Protein AF-A0A7V8XQY2-F1 (afdb_monomer_lite)

Structure (mmCIF, N/CA/C/O backbone):
data_AF-A0A7V8XQY2-F1
#
_entry.id   AF-A0A7V8XQY2-F1
#
loop_
_atom_site.group_PDB
_atom_site.id
_atom_site.type_symbol
_atom_site.label_atom_id
_atom_site.label_alt_id
_atom_site.label_comp_id
_atom_site.label_asym_id
_atom_site.label_entity_id
_atom_site.label_seq_id
_atom_site.pdbx_PDB_ins_code
_atom_site.Cartn_x
_atom_site.Cartn_y
_atom_site.Cartn_z
_atom_site.occupancy
_atom_site.B_iso_or_equiv
_atom_site.auth_seq_id
_atom_site.auth_comp_id
_atom_site.auth_asym_id
_atom_site.auth_atom_id
_atom_site.pdbx_PDB_model_num
ATOM 1 N N . MET A 1 1 ? 17.134 23.317 -23.105 1.00 43.19 1 MET A N 1
ATOM 2 C CA . MET A 1 1 ? 17.289 21.889 -22.745 1.00 43.19 1 MET A CA 1
ATOM 3 C C . MET A 1 1 ? 17.468 21.111 -24.036 1.00 43.19 1 MET A C 1
ATOM 5 O O . MET A 1 1 ? 16.754 21.422 -24.981 1.00 43.19 1 MET A O 1
ATOM 9 N N . SER A 1 2 ? 18.427 20.187 -24.117 1.00 49.16 2 SER A N 1
ATOM 10 C CA . SER A 1 2 ? 18.573 19.329 -25.303 1.00 49.16 2 SER A CA 1
ATOM 11 C C . SER A 1 2 ? 17.357 18.412 -25.412 1.00 49.16 2 SER A C 1
ATOM 13 O O . SER A 1 2 ? 16.953 17.835 -24.404 1.00 49.16 2 SER A O 1
ATOM 15 N N . VAL A 1 3 ? 16.774 18.286 -26.604 1.00 63.41 3 VAL A N 1
ATOM 16 C CA . VAL A 1 3 ? 15.734 17.282 -26.874 1.00 63.41 3 VAL A CA 1
ATOM 17 C C . VAL A 1 3 ? 16.367 15.898 -26.660 1.00 63.41 3 VAL A C 1
ATOM 19 O O . VAL A 1 3 ? 17.468 15.681 -27.182 1.00 63.41 3 VAL A O 1
ATOM 22 N N . PRO A 1 4 ? 15.757 14.994 -25.869 1.00 74.81 4 PRO A N 1
ATOM 23 C CA . PRO A 1 4 ? 16.313 13.663 -25.644 1.00 74.81 4 PRO A CA 1
ATOM 24 C C . PRO A 1 4 ? 16.434 12.922 -26.976 1.00 74.81 4 PRO A C 1
ATOM 26 O O . PRO A 1 4 ? 15.529 12.959 -27.814 1.00 74.81 4 PRO A O 1
ATOM 29 N N . THR A 1 5 ? 17.570 12.261 -27.195 1.00 87.69 5 THR A N 1
ATOM 30 C CA . THR A 1 5 ? 17.758 11.461 -28.408 1.00 87.69 5 THR A CA 1
ATOM 31 C C . THR A 1 5 ? 16.865 10.219 -28.357 1.00 87.69 5 THR A C 1
ATOM 33 O O . THR A 1 5 ? 16.437 9.789 -27.286 1.00 87.69 5 THR A O 1
ATOM 36 N N . LEU A 1 6 ? 16.573 9.598 -29.504 1.00 89.19 6 LEU A N 1
ATOM 37 C CA . LEU A 1 6 ? 15.767 8.371 -29.516 1.00 89.19 6 LEU A CA 1
ATOM 38 C C . LEU A 1 6 ? 16.372 7.256 -28.630 1.00 89.19 6 LEU A C 1
ATOM 40 O O . LEU A 1 6 ? 15.614 6.656 -27.871 1.00 89.19 6 LEU A O 1
ATOM 44 N N . PRO A 1 7 ? 17.700 7.006 -28.628 1.00 91.62 7 PRO A N 1
ATOM 45 C CA . PRO A 1 7 ? 18.309 6.097 -27.654 1.00 91.62 7 PRO A CA 1
ATOM 46 C C . PRO A 1 7 ? 18.060 6.494 -26.190 1.00 91.62 7 PRO A C 1
ATOM 48 O O . PRO A 1 7 ? 17.780 5.619 -25.372 1.00 91.62 7 PRO A O 1
ATOM 51 N N . ASP A 1 8 ? 18.097 7.791 -25.852 1.00 91.06 8 ASP A N 1
ATOM 52 C CA . ASP A 1 8 ? 17.797 8.267 -24.490 1.00 91.06 8 ASP A CA 1
ATOM 53 C C . ASP A 1 8 ? 16.364 7.946 -24.073 1.00 91.06 8 ASP A C 1
ATOM 55 O O . ASP A 1 8 ? 16.139 7.517 -22.941 1.00 91.06 8 ASP A O 1
ATOM 59 N N . VAL A 1 9 ? 15.403 8.109 -24.989 1.00 92.88 9 VAL A N 1
ATOM 60 C CA . VAL A 1 9 ? 14.000 7.745 -24.752 1.00 92.88 9 VAL A CA 1
ATOM 61 C C . VAL A 1 9 ? 13.902 6.265 -24.383 1.00 92.88 9 VAL A C 1
ATOM 63 O O . VAL A 1 9 ? 13.307 5.926 -23.365 1.00 92.88 9 VAL A O 1
ATOM 66 N N . PHE A 1 10 ? 14.542 5.376 -25.144 1.00 94.56 10 PHE A N 1
ATOM 67 C CA . PHE A 1 10 ? 14.512 3.938 -24.858 1.00 94.56 10 PHE A CA 1
ATOM 68 C C . PHE A 1 10 ? 15.235 3.557 -23.561 1.00 94.56 10 PHE A C 1
ATOM 70 O O . PHE A 1 10 ? 14.741 2.700 -22.828 1.00 94.56 10 PHE A O 1
ATOM 77 N N . ARG A 1 11 ? 16.348 4.223 -23.221 1.00 92.88 11 ARG A N 1
ATOM 78 C CA . ARG A 1 11 ? 17.013 4.044 -21.918 1.00 92.88 11 ARG A CA 1
ATOM 79 C C . ARG A 1 11 ? 16.104 4.435 -20.757 1.00 92.88 11 ARG A C 1
ATOM 81 O O . ARG A 1 11 ? 16.015 3.700 -19.776 1.00 92.88 11 ARG A O 1
ATOM 88 N N . GLN A 1 12 ? 15.413 5.568 -20.867 1.00 92.25 12 GLN A N 1
ATOM 89 C CA . GLN A 1 12 ? 14.466 6.005 -19.841 1.00 92.25 12 GLN A CA 1
ATOM 90 C C . GLN A 1 12 ? 13.266 5.060 -19.738 1.00 92.25 12 GLN A C 1
ATOM 92 O O . GLN A 1 12 ? 12.871 4.715 -18.629 1.00 92.25 12 GLN A O 1
ATOM 97 N N . LEU A 1 13 ? 12.724 4.589 -20.867 1.00 93.88 13 LEU A N 1
ATOM 98 C CA . LEU A 1 13 ? 11.639 3.606 -20.876 1.00 93.88 13 LEU A CA 1
ATOM 99 C C . LEU A 1 13 ? 12.047 2.293 -20.206 1.00 93.88 13 LEU A C 1
ATOM 101 O O . LEU A 1 13 ? 11.292 1.790 -19.381 1.00 93.88 13 LEU A O 1
ATOM 105 N N . SER A 1 14 ? 13.231 1.763 -20.526 1.00 94.00 14 SER A N 1
ATOM 106 C CA . SER A 1 14 ? 13.758 0.566 -19.861 1.00 94.00 14 SER A CA 1
ATOM 107 C C . SER A 1 14 ? 13.857 0.774 -18.357 1.00 94.00 14 SER A C 1
ATOM 109 O O . SER A 1 14 ? 13.397 -0.063 -17.593 1.00 94.00 14 SER A O 1
ATOM 111 N N . CYS A 1 15 ? 14.400 1.907 -17.925 1.00 92.94 15 CYS A N 1
ATOM 112 C CA . CYS A 1 15 ? 14.544 2.171 -16.505 1.00 92.94 15 CYS A CA 1
ATOM 113 C C . CYS A 1 15 ? 13.187 2.290 -15.784 1.00 92.94 15 CYS A C 1
ATOM 115 O O . CYS A 1 15 ? 13.020 1.755 -14.692 1.00 92.94 15 CYS A O 1
ATOM 117 N N . LEU A 1 16 ? 12.183 2.929 -16.395 1.00 94.00 16 LEU A N 1
ATOM 118 C CA . LEU A 1 16 ? 10.825 2.947 -15.839 1.00 94.00 16 LEU A CA 1
ATOM 119 C C . LEU A 1 16 ? 10.233 1.530 -15.773 1.00 94.00 16 LEU A C 1
ATOM 121 O O . LEU A 1 16 ? 9.593 1.187 -14.784 1.00 94.00 16 LEU A O 1
ATOM 125 N N . ALA A 1 17 ? 10.492 0.681 -16.770 1.00 93.31 17 ALA A N 1
ATOM 126 C CA . ALA A 1 17 ? 10.095 -0.725 -16.736 1.00 93.31 17 ALA A CA 1
ATOM 127 C C . ALA A 1 17 ? 10.812 -1.520 -15.626 1.00 93.31 17 ALA A C 1
ATOM 129 O O . ALA A 1 17 ? 10.166 -2.317 -14.945 1.00 93.31 17 ALA A O 1
ATOM 130 N N . ASP A 1 18 ? 12.102 -1.257 -15.381 1.00 93.31 18 ASP A N 1
ATOM 131 C CA . ASP A 1 18 ? 12.848 -1.825 -14.248 1.00 93.31 18 ASP A CA 1
ATOM 132 C C . ASP A 1 18 ? 12.236 -1.395 -12.910 1.00 93.31 18 ASP A C 1
ATOM 134 O O . ASP A 1 18 ? 12.077 -2.217 -12.012 1.00 93.31 18 ASP A O 1
ATOM 138 N N . VAL A 1 19 ? 11.828 -0.128 -12.770 1.00 93.38 19 VAL A N 1
ATOM 139 C CA . VAL A 1 19 ? 11.127 0.355 -11.568 1.00 93.38 19 VAL A CA 1
ATOM 140 C C . VAL A 1 19 ? 9.827 -0.418 -11.337 1.00 93.38 19 VAL A C 1
ATOM 142 O O . VAL A 1 19 ? 9.553 -0.805 -10.201 1.00 93.38 19 VAL A O 1
ATOM 145 N N . ARG A 1 20 ? 9.050 -0.701 -12.390 1.00 92.25 20 ARG A N 1
ATOM 146 C CA . ARG A 1 20 ? 7.788 -1.466 -12.307 1.00 92.25 20 ARG A CA 1
ATOM 147 C C . ARG A 1 20 ? 7.997 -2.954 -12.046 1.00 92.25 20 ARG A C 1
ATOM 149 O O . ARG A 1 20 ? 7.193 -3.565 -11.341 1.00 92.25 20 ARG A O 1
ATOM 156 N N . GLY A 1 21 ? 9.104 -3.511 -12.542 1.00 86.12 21 GLY A N 1
ATOM 157 C CA . GLY A 1 21 ? 9.425 -4.938 -12.456 1.00 86.12 21 GLY A CA 1
ATOM 158 C C . GLY A 1 21 ? 8.837 -5.749 -13.603 1.00 86.12 21 GLY A C 1
ATOM 159 O O . GLY A 1 21 ? 8.510 -6.913 -13.408 1.00 86.12 21 GLY A O 1
ATOM 160 N N . GLY A 1 22 ? 8.633 -5.114 -14.761 1.00 74.62 22 GLY A N 1
ATOM 161 C CA . GLY A 1 22 ? 8.082 -5.762 -15.948 1.00 74.62 22 GLY A CA 1
ATOM 162 C C . GLY A 1 22 ? 9.159 -6.353 -16.860 1.00 74.62 22 GLY A C 1
ATOM 163 O O . GLY A 1 22 ? 10.274 -5.836 -16.949 1.00 74.62 22 GLY A O 1
ATOM 164 N N . ASP A 1 23 ? 8.780 -7.385 -17.612 1.00 76.31 23 ASP A N 1
ATOM 165 C CA . ASP A 1 23 ? 9.680 -8.123 -18.513 1.00 76.31 23 ASP A CA 1
ATOM 166 C C . ASP A 1 23 ? 10.145 -7.300 -19.731 1.00 76.31 23 ASP A C 1
ATOM 168 O O . ASP A 1 23 ? 11.165 -7.603 -20.353 1.00 76.31 23 ASP A O 1
ATOM 172 N N . GLU A 1 24 ? 9.444 -6.204 -20.054 1.00 85.69 24 GLU A N 1
ATOM 173 C CA . GLU A 1 24 ? 9.722 -5.356 -21.225 1.00 85.69 24 GLU A CA 1
ATOM 174 C C . GLU A 1 24 ? 11.081 -4.633 -21.160 1.00 85.69 24 GLU A C 1
ATOM 176 O O . GLU A 1 24 ? 11.581 -4.130 -22.170 1.00 85.69 24 GLU A O 1
ATOM 181 N N . SER A 1 25 ? 11.714 -4.575 -19.987 1.00 88.56 25 SER A N 1
ATOM 182 C CA . SER A 1 25 ? 12.943 -3.805 -19.807 1.00 88.56 25 SER A CA 1
ATOM 183 C C . SER A 1 25 ? 14.119 -4.319 -20.649 1.00 88.56 25 SER A C 1
ATOM 185 O O . SER A 1 25 ? 14.883 -3.524 -21.204 1.00 88.56 25 SER A O 1
ATOM 187 N N . ALA A 1 26 ? 14.257 -5.641 -20.811 1.00 88.88 26 ALA A N 1
ATOM 188 C CA . ALA A 1 26 ? 15.330 -6.227 -21.619 1.00 88.88 26 ALA A CA 1
ATOM 189 C C . ALA A 1 26 ? 15.218 -5.832 -23.102 1.00 88.88 26 ALA A C 1
ATOM 191 O O . ALA A 1 26 ? 16.207 -5.417 -23.715 1.00 88.88 26 ALA A O 1
ATOM 192 N N . ASP A 1 27 ? 14.001 -5.879 -23.646 1.00 91.81 27 ASP A N 1
ATOM 193 C CA . ASP A 1 27 ? 13.692 -5.463 -25.014 1.00 91.81 27 ASP A CA 1
ATOM 194 C C . ASP A 1 27 ? 13.985 -3.973 -25.233 1.00 91.81 27 ASP A C 1
ATOM 196 O O . ASP A 1 27 ? 14.595 -3.586 -26.234 1.00 91.81 27 ASP A O 1
ATOM 200 N N . LEU A 1 28 ? 13.620 -3.129 -24.265 1.00 93.31 28 LEU A N 1
ATOM 201 C CA . LEU A 1 28 ? 13.869 -1.687 -24.303 1.00 93.31 28 LEU A CA 1
ATOM 202 C C . LEU A 1 28 ? 15.369 -1.350 -24.247 1.00 93.31 28 LEU A C 1
ATOM 204 O O . LEU A 1 28 ? 15.822 -0.466 -24.980 1.00 93.31 28 LEU A O 1
ATOM 208 N N . ARG A 1 29 ? 16.163 -2.074 -23.441 1.00 91.94 29 ARG A N 1
ATOM 209 C CA . ARG A 1 29 ? 17.636 -1.943 -23.433 1.00 91.94 29 ARG A CA 1
ATOM 210 C C . ARG A 1 29 ? 18.249 -2.352 -24.762 1.00 91.94 29 ARG A C 1
ATOM 212 O O . ARG A 1 29 ? 19.125 -1.649 -25.265 1.00 91.94 29 ARG A O 1
ATOM 219 N N . SER A 1 30 ? 17.785 -3.464 -25.332 1.00 91.25 30 SER A N 1
ATOM 220 C CA . SER A 1 30 ? 18.240 -3.927 -26.645 1.00 91.25 30 SER A CA 1
ATOM 221 C C . SER A 1 30 ? 17.953 -2.876 -27.721 1.00 91.25 30 SER A C 1
ATOM 223 O O . SER A 1 30 ? 18.854 -2.485 -28.466 1.00 91.25 30 SER A O 1
ATOM 225 N N . ALA A 1 31 ? 16.737 -2.318 -27.728 1.00 93.31 31 ALA A N 1
ATOM 226 C CA . ALA A 1 31 ? 16.358 -1.219 -28.611 1.00 93.31 31 ALA A CA 1
ATOM 227 C C . ALA A 1 31 ? 17.279 -0.003 -28.452 1.00 93.31 31 ALA A C 1
ATOM 229 O O . ALA A 1 31 ? 17.814 0.478 -29.450 1.00 93.31 31 ALA A O 1
ATOM 230 N N . ALA A 1 32 ? 17.534 0.456 -27.224 1.00 93.44 32 ALA A N 1
ATOM 231 C CA . ALA A 1 32 ? 18.458 1.563 -26.980 1.00 93.44 32 ALA A CA 1
ATOM 232 C C . ALA A 1 32 ? 19.857 1.292 -27.563 1.00 93.44 32 ALA A C 1
ATOM 234 O O . ALA A 1 32 ? 20.387 2.128 -28.296 1.00 93.44 32 ALA A O 1
ATOM 235 N N . ALA A 1 33 ? 20.425 0.111 -27.295 1.00 92.81 33 ALA A N 1
ATOM 236 C CA . ALA A 1 33 ? 21.765 -0.264 -27.744 1.00 92.81 33 ALA A CA 1
ATOM 237 C C . ALA A 1 33 ? 21.875 -0.377 -29.274 1.00 92.81 33 ALA A C 1
ATOM 239 O O . ALA A 1 33 ? 22.887 0.015 -29.855 1.00 92.81 33 ALA A O 1
ATOM 240 N N . VAL A 1 34 ? 20.845 -0.905 -29.943 1.00 92.88 34 VAL A N 1
ATOM 241 C CA . VAL A 1 34 ? 20.804 -0.981 -31.411 1.00 92.88 34 VAL A CA 1
ATOM 242 C C . VAL A 1 34 ? 20.689 0.414 -32.016 1.00 92.88 34 VAL A C 1
ATOM 244 O O . VAL A 1 34 ? 21.439 0.742 -32.933 1.00 92.88 34 VAL A O 1
ATOM 247 N N . LEU A 1 35 ? 19.792 1.251 -31.489 1.00 91.06 35 LEU A N 1
ATOM 248 C CA . LEU A 1 35 ? 19.563 2.607 -31.990 1.00 91.06 35 LEU A CA 1
ATOM 249 C C . LEU A 1 35 ? 20.782 3.518 -31.790 1.00 91.06 35 LEU A C 1
ATOM 251 O O . LEU A 1 35 ? 21.038 4.370 -32.633 1.00 91.06 35 LEU A O 1
ATOM 255 N N . GLU A 1 36 ? 21.551 3.325 -30.718 1.00 91.12 36 GLU A N 1
ATOM 256 C CA . GLU A 1 36 ? 22.789 4.068 -30.444 1.00 91.12 36 GLU A CA 1
ATOM 257 C C . GLU A 1 36 ? 23.913 3.748 -31.438 1.00 91.12 36 GLU A C 1
ATOM 259 O O . GLU A 1 36 ? 24.728 4.610 -31.760 1.00 91.12 36 GLU A O 1
ATOM 264 N N . ARG A 1 37 ? 23.935 2.524 -31.978 1.00 90.50 37 ARG A N 1
ATOM 265 C CA . ARG A 1 37 ? 24.895 2.113 -33.016 1.00 90.50 37 ARG A CA 1
ATOM 266 C C . ARG A 1 37 ? 24.515 2.610 -34.411 1.00 90.50 37 ARG A C 1
ATOM 268 O O . ARG A 1 37 ? 25.342 2.543 -35.321 1.00 90.50 37 ARG A O 1
ATOM 275 N N . LEU A 1 38 ? 23.280 3.073 -34.614 1.00 87.69 38 LEU A N 1
ATOM 276 C CA . LEU A 1 38 ? 22.860 3.623 -35.899 1.00 87.69 38 LEU A CA 1
ATOM 277 C C . LEU A 1 38 ? 23.476 5.006 -36.110 1.00 87.69 38 LEU A C 1
ATOM 279 O O . LEU A 1 38 ? 23.446 5.865 -35.232 1.00 87.69 38 LEU A O 1
ATOM 283 N N . ALA A 1 39 ? 23.971 5.254 -37.324 1.00 82.44 39 ALA A N 1
ATOM 284 C CA . ALA A 1 39 ? 24.416 6.588 -37.702 1.00 82.44 39 ALA A CA 1
ATOM 285 C C . ALA A 1 39 ? 23.248 7.589 -37.551 1.00 82.44 39 ALA A C 1
ATOM 287 O O . ALA A 1 39 ? 22.148 7.293 -38.034 1.00 82.44 39 ALA A O 1
ATOM 288 N N . PRO A 1 40 ? 23.458 8.791 -36.974 1.00 81.06 40 PRO A N 1
ATOM 289 C CA . PRO A 1 40 ? 22.389 9.776 -36.772 1.00 81.06 40 PRO A CA 1
ATOM 290 C C . PRO A 1 40 ? 21.593 10.107 -38.045 1.00 81.06 40 PRO A C 1
ATOM 292 O O . PRO A 1 40 ? 20.389 10.346 -37.983 1.00 81.06 40 PRO A O 1
ATOM 295 N N . ALA A 1 41 ? 22.234 10.036 -39.218 1.00 83.12 41 ALA A N 1
ATOM 296 C CA . ALA A 1 41 ? 21.604 10.243 -40.524 1.00 83.12 41 ALA A CA 1
ATOM 297 C C . ALA A 1 41 ? 20.541 9.185 -40.895 1.00 83.12 41 ALA A C 1
ATOM 299 O O . ALA A 1 41 ? 19.657 9.453 -41.708 1.00 83.12 41 ALA A O 1
ATOM 300 N N . HIS A 1 42 ? 20.597 7.982 -40.316 1.00 85.81 42 HIS A N 1
ATOM 301 C CA . HIS A 1 42 ? 19.646 6.899 -40.592 1.00 85.81 42 HIS A CA 1
ATOM 302 C C . HIS A 1 42 ? 18.387 6.967 -39.720 1.00 85.81 42 HIS A C 1
ATOM 304 O O . HIS A 1 42 ? 17.351 6.409 -40.090 1.00 85.81 42 HIS A O 1
ATOM 310 N N . LEU A 1 43 ? 18.441 7.687 -38.598 1.00 84.62 43 LEU A N 1
ATOM 311 C CA . LEU A 1 43 ? 17.352 7.775 -37.628 1.00 84.62 43 LEU A CA 1
ATOM 312 C C . LEU A 1 43 ? 16.072 8.419 -38.203 1.00 84.62 43 LEU A C 1
ATOM 314 O O . LEU A 1 43 ? 14.996 7.846 -38.020 1.00 84.62 43 LEU A O 1
ATOM 318 N N . PRO A 1 44 ? 16.130 9.533 -38.970 1.00 88.00 44 PRO A N 1
ATOM 319 C CA . PRO A 1 44 ? 14.933 10.118 -39.580 1.00 88.00 44 PRO A CA 1
ATOM 320 C C . PRO A 1 44 ? 14.253 9.171 -40.574 1.00 88.00 44 PRO A C 1
ATOM 322 O O . PRO A 1 44 ? 13.027 9.062 -40.592 1.00 88.00 44 PRO A O 1
ATOM 325 N N . LYS A 1 45 ? 15.047 8.442 -41.373 1.00 89.88 45 LYS A N 1
ATOM 326 C CA . LYS A 1 45 ? 14.537 7.461 -42.340 1.00 89.88 45 LYS A CA 1
ATOM 327 C C . LYS A 1 45 ? 13.881 6.279 -41.629 1.00 89.88 45 LYS A C 1
ATOM 329 O O . LYS A 1 45 ? 12.810 5.846 -42.048 1.00 89.88 45 LYS A O 1
ATOM 334 N N . LEU A 1 46 ? 14.482 5.793 -40.542 1.00 90.25 46 LEU A N 1
ATOM 335 C CA . LEU A 1 46 ? 13.898 4.749 -39.702 1.00 90.25 46 LEU A CA 1
ATOM 336 C C . LEU A 1 46 ? 12.541 5.187 -39.131 1.00 90.25 4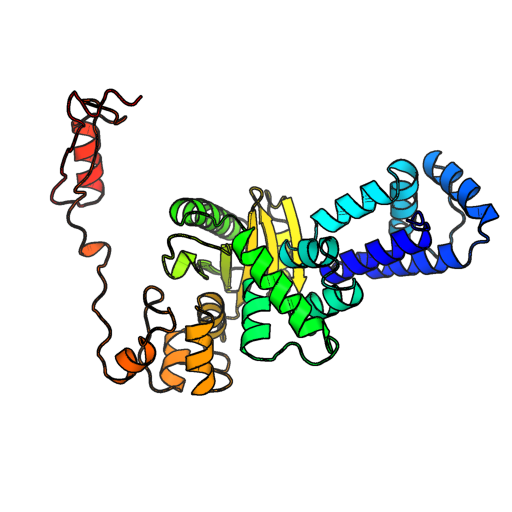6 LEU A C 1
ATOM 338 O O . LEU A 1 46 ? 11.558 4.464 -39.277 1.00 90.25 46 LEU A O 1
ATOM 342 N N . LEU A 1 47 ? 12.464 6.386 -38.546 1.00 89.94 47 LEU A N 1
ATOM 343 C CA . LEU A 1 47 ? 11.225 6.923 -37.973 1.00 89.94 47 LEU A CA 1
ATOM 344 C C . LEU A 1 47 ? 10.135 7.138 -39.034 1.00 89.94 47 LEU A C 1
ATOM 346 O O . LEU A 1 47 ? 8.967 6.852 -38.778 1.00 89.94 47 LEU A O 1
ATOM 350 N N . ALA A 1 48 ? 10.496 7.593 -40.238 1.00 91.06 48 ALA A N 1
ATOM 351 C CA . ALA A 1 48 ? 9.554 7.723 -41.349 1.00 91.06 48 ALA A CA 1
ATOM 352 C C . ALA A 1 48 ? 8.978 6.361 -41.776 1.00 91.06 48 ALA A C 1
ATOM 354 O O . ALA A 1 48 ? 7.764 6.230 -41.928 1.00 91.06 48 ALA A O 1
ATOM 355 N N . ARG A 1 49 ? 9.827 5.330 -41.899 1.00 92.75 49 ARG A N 1
ATOM 356 C CA . ARG A 1 49 ? 9.384 3.953 -42.184 1.00 92.75 49 ARG A CA 1
ATOM 357 C C . ARG A 1 49 ? 8.475 3.413 -41.083 1.00 92.75 49 ARG A C 1
ATOM 359 O O . ARG A 1 49 ? 7.452 2.809 -41.389 1.00 92.75 49 ARG A O 1
ATOM 366 N N . ALA A 1 50 ? 8.826 3.667 -39.822 1.00 92.19 50 ALA A N 1
ATOM 367 C CA . ALA A 1 50 ? 8.052 3.229 -38.666 1.00 92.19 50 ALA A CA 1
ATOM 368 C C . ALA A 1 50 ? 6.637 3.831 -38.668 1.00 92.19 50 ALA A C 1
ATOM 370 O O . ALA A 1 50 ? 5.669 3.097 -38.487 1.00 92.19 50 ALA A O 1
ATOM 371 N N . ARG A 1 51 ? 6.504 5.134 -38.964 1.00 92.50 51 ARG A N 1
ATOM 372 C CA . ARG A 1 51 ? 5.201 5.814 -39.117 1.00 92.50 51 ARG A CA 1
ATOM 373 C C . ARG A 1 51 ? 4.388 5.295 -40.298 1.00 92.50 51 ARG A C 1
ATOM 375 O O . ARG A 1 51 ? 3.173 5.204 -40.208 1.00 92.50 51 ARG A O 1
ATOM 382 N N . ALA A 1 52 ? 5.059 4.948 -41.393 1.00 92.12 52 ALA A N 1
ATOM 383 C CA . ALA A 1 52 ? 4.425 4.406 -42.589 1.00 92.12 52 ALA A CA 1
ATOM 384 C C . ALA A 1 52 ? 4.055 2.913 -42.468 1.00 92.12 52 ALA A C 1
ATOM 386 O O . ALA A 1 52 ? 3.639 2.315 -43.457 1.00 92.12 52 ALA A O 1
ATOM 387 N N . GLY A 1 53 ? 4.258 2.284 -41.301 1.00 89.44 53 GLY A N 1
ATOM 388 C CA . GLY A 1 53 ? 3.997 0.855 -41.098 1.00 89.44 53 GLY A CA 1
ATOM 389 C C . GLY A 1 53 ? 4.912 -0.064 -41.915 1.00 89.44 53 GLY A C 1
ATOM 390 O O . GLY A 1 53 ? 4.619 -1.245 -42.083 1.00 89.44 53 GLY A O 1
ATOM 391 N N . GLN A 1 54 ? 6.024 0.456 -42.439 1.00 91.94 54 GLN A N 1
ATOM 392 C CA . GLN A 1 54 ? 6.945 -0.320 -43.261 1.00 91.94 54 GLN A CA 1
ATOM 393 C C . GLN A 1 54 ? 7.823 -1.241 -42.394 1.00 91.94 54 GLN A C 1
ATOM 395 O O . GLN A 1 54 ? 8.062 -0.953 -41.215 1.00 91.94 54 GLN A O 1
ATOM 400 N N . PRO A 1 55 ? 8.364 -2.333 -42.968 1.00 88.12 55 PRO A N 1
ATOM 401 C CA . PRO A 1 55 ? 9.337 -3.173 -42.280 1.00 88.12 55 PRO A CA 1
ATOM 402 C C . PRO A 1 55 ? 10.557 -2.360 -41.824 1.00 88.12 55 PRO A C 1
ATOM 404 O O . PRO A 1 55 ? 11.143 -1.602 -42.615 1.00 88.12 55 PRO A O 1
ATOM 407 N N . LEU A 1 56 ? 10.926 -2.522 -40.551 1.00 89.12 56 LEU A N 1
ATOM 408 C CA . LEU A 1 56 ? 12.136 -1.952 -39.962 1.00 89.12 56 LEU A CA 1
ATOM 409 C C . LEU A 1 56 ? 13.229 -3.018 -40.004 1.00 89.12 56 LEU A C 1
ATOM 411 O O . LEU A 1 56 ? 13.057 -4.100 -39.452 1.00 89.12 56 LEU A O 1
ATOM 415 N N . ASP A 1 57 ? 14.332 -2.709 -40.680 1.00 85.06 57 ASP A N 1
ATOM 416 C CA . ASP A 1 57 ? 15.491 -3.595 -40.794 1.00 85.06 57 ASP A CA 1
ATOM 417 C C . ASP A 1 57 ? 16.330 -3.521 -39.510 1.00 85.06 57 ASP A C 1
ATOM 419 O O . ASP A 1 57 ? 17.347 -2.835 -39.433 1.00 85.06 57 ASP A O 1
ATOM 423 N N . LEU A 1 58 ? 15.800 -4.134 -38.451 1.00 87.25 58 LEU A N 1
ATOM 424 C CA . LEU A 1 58 ? 16.392 -4.190 -37.116 1.00 87.25 58 LEU A CA 1
ATOM 425 C C . LEU A 1 58 ? 16.367 -5.646 -36.617 1.00 87.25 58 LEU A C 1
ATOM 427 O O . LEU A 1 58 ? 15.654 -5.950 -35.663 1.00 87.25 58 LEU A O 1
ATOM 431 N N . PRO A 1 59 ? 17.126 -6.567 -37.245 1.00 83.81 59 PRO A N 1
ATOM 432 C CA . PRO A 1 59 ? 17.047 -8.007 -36.967 1.00 83.81 59 PRO A CA 1
ATOM 433 C C . PRO A 1 59 ? 17.480 -8.392 -35.544 1.00 83.81 59 PRO A C 1
ATOM 435 O O . PRO A 1 59 ? 17.162 -9.478 -35.076 1.00 83.81 59 PRO A O 1
ATOM 438 N N . ALA A 1 60 ? 18.201 -7.506 -34.851 1.00 88.62 60 ALA A N 1
ATOM 439 C CA . ALA A 1 60 ? 18.603 -7.689 -33.458 1.00 88.62 60 ALA A CA 1
ATOM 440 C C . ALA A 1 60 ? 17.489 -7.357 -32.443 1.00 88.62 60 ALA A C 1
ATOM 442 O O . ALA A 1 60 ? 17.695 -7.536 -31.243 1.00 88.62 60 ALA A O 1
ATOM 443 N N . LEU A 1 61 ? 16.341 -6.838 -32.895 1.00 91.31 61 LEU A N 1
ATOM 444 C CA . LEU A 1 61 ? 15.223 -6.463 -32.033 1.00 91.31 61 LEU A CA 1
ATOM 445 C C . LEU A 1 61 ? 14.092 -7.485 -32.101 1.00 91.31 61 LEU A C 1
ATOM 447 O O . LEU A 1 61 ? 13.744 -7.987 -33.168 1.00 91.31 61 LEU A O 1
ATOM 451 N N . SER A 1 62 ? 13.486 -7.745 -30.945 1.00 91.88 62 SER A N 1
ATOM 452 C CA . SER A 1 62 ? 12.265 -8.537 -30.844 1.00 91.88 62 SER A CA 1
ATOM 453 C C . SER A 1 62 ? 11.073 -7.806 -31.487 1.00 91.88 62 SER A C 1
ATOM 455 O O . SER A 1 62 ? 11.098 -6.577 -31.635 1.00 91.88 62 SER A O 1
ATOM 457 N N . PRO A 1 63 ? 9.986 -8.523 -31.834 1.00 91.56 63 PRO A N 1
ATOM 458 C CA . PRO A 1 63 ? 8.759 -7.894 -32.322 1.00 91.56 63 PRO A CA 1
ATOM 459 C C . PRO A 1 63 ? 8.215 -6.816 -31.370 1.00 91.56 63 PRO A C 1
ATOM 461 O O . PRO A 1 63 ? 7.857 -5.731 -31.823 1.00 91.56 63 PRO A O 1
ATOM 464 N N . ALA A 1 64 ? 8.256 -7.061 -30.056 1.00 90.38 64 ALA A N 1
ATOM 465 C CA . ALA A 1 64 ? 7.813 -6.105 -29.041 1.00 90.38 64 ALA A CA 1
ATOM 466 C C . ALA A 1 64 ? 8.668 -4.824 -29.031 1.00 90.38 64 ALA A C 1
ATOM 468 O O . ALA A 1 64 ? 8.133 -3.711 -29.008 1.00 90.38 64 ALA A O 1
ATOM 469 N N . ALA A 1 65 ? 9.996 -4.955 -29.130 1.00 91.19 65 ALA A N 1
ATOM 470 C CA . ALA A 1 65 ? 10.898 -3.811 -29.250 1.00 91.19 65 ALA A CA 1
ATOM 471 C C . ALA A 1 65 ? 10.632 -2.999 -30.532 1.00 91.19 65 ALA A C 1
ATOM 473 O O . ALA A 1 65 ? 10.602 -1.766 -30.493 1.00 91.19 65 ALA A O 1
ATOM 474 N N . ILE A 1 66 ? 10.385 -3.671 -31.663 1.00 92.38 66 ILE A N 1
ATOM 475 C CA . ILE A 1 66 ? 10.025 -3.030 -32.938 1.00 92.38 66 ILE A CA 1
ATOM 476 C C . ILE A 1 66 ? 8.704 -2.261 -32.808 1.00 92.38 66 ILE A C 1
ATOM 478 O O . ILE A 1 66 ? 8.613 -1.110 -33.247 1.00 92.38 66 ILE A O 1
ATOM 482 N N . ASP A 1 67 ? 7.692 -2.851 -32.178 1.00 92.31 67 ASP A N 1
ATOM 483 C CA . ASP A 1 67 ? 6.405 -2.191 -31.953 1.00 92.31 67 ASP A CA 1
ATOM 484 C C . ASP A 1 67 ? 6.542 -0.978 -31.038 1.00 92.31 67 ASP A C 1
ATOM 486 O O . ASP A 1 67 ? 5.923 0.065 -31.277 1.00 92.31 67 ASP A O 1
ATOM 490 N N . ARG A 1 68 ? 7.442 -1.038 -30.055 1.00 92.25 68 ARG A N 1
ATOM 491 C CA . ARG A 1 68 ? 7.762 0.130 -29.239 1.00 92.25 68 ARG A CA 1
ATOM 492 C C . ARG A 1 68 ? 8.434 1.240 -30.045 1.00 92.25 68 ARG A C 1
ATOM 494 O O . ARG A 1 68 ? 8.081 2.404 -29.862 1.00 92.25 68 ARG A O 1
ATOM 501 N N . VAL A 1 69 ? 9.339 0.911 -30.972 1.00 92.81 69 VAL A N 1
ATOM 502 C CA . VAL A 1 69 ? 9.933 1.890 -31.909 1.00 92.81 69 VAL A CA 1
ATOM 503 C C . VAL A 1 69 ? 8.853 2.553 -32.757 1.00 92.81 69 VAL A C 1
ATOM 505 O O . VAL A 1 69 ? 8.871 3.775 -32.916 1.00 92.81 69 VAL A O 1
ATOM 508 N N . ARG A 1 70 ? 7.873 1.788 -33.249 1.00 93.81 70 ARG A N 1
ATOM 509 C CA . ARG A 1 70 ? 6.725 2.341 -33.984 1.00 93.81 70 ARG A CA 1
ATOM 510 C C . ARG A 1 70 ? 5.876 3.266 -33.122 1.00 93.81 70 ARG A C 1
ATOM 512 O O . ARG A 1 70 ? 5.530 4.353 -33.576 1.00 93.81 70 ARG A O 1
ATOM 519 N N . ASN A 1 71 ? 5.588 2.871 -31.884 1.00 92.62 71 ASN A N 1
ATOM 520 C CA . ASN A 1 71 ? 4.826 3.683 -30.939 1.00 92.62 71 ASN A CA 1
ATOM 521 C C . ASN A 1 71 ? 5.514 5.040 -30.699 1.00 92.62 71 ASN A C 1
ATOM 523 O O . ASN A 1 71 ? 4.912 6.089 -30.934 1.00 92.62 71 ASN A O 1
ATOM 527 N N . VAL A 1 72 ? 6.810 5.025 -30.368 1.00 93.31 72 VAL A N 1
ATOM 528 C CA . VAL A 1 72 ? 7.605 6.251 -30.181 1.00 93.31 72 VAL A CA 1
ATOM 529 C C . VAL A 1 72 ? 7.647 7.097 -31.456 1.00 93.31 72 VAL A C 1
ATOM 531 O O . VAL A 1 72 ? 7.547 8.322 -31.386 1.00 93.31 72 VAL A O 1
ATOM 534 N N . ALA A 1 73 ? 7.751 6.474 -32.633 1.00 91.94 73 ALA A N 1
ATOM 535 C CA . ALA A 1 73 ? 7.734 7.197 -33.900 1.00 91.94 73 ALA A CA 1
ATOM 536 C C . ALA A 1 73 ? 6.385 7.885 -34.172 1.00 91.94 73 ALA A C 1
ATOM 538 O O . ALA A 1 73 ? 6.379 9.007 -34.684 1.00 91.94 73 ALA A O 1
ATOM 539 N N . GLY A 1 74 ? 5.269 7.226 -33.851 1.00 92.19 74 GLY A N 1
ATOM 540 C CA . GLY A 1 74 ? 3.913 7.720 -34.091 1.00 92.19 74 GLY A CA 1
ATOM 541 C C . GLY A 1 74 ? 3.450 8.782 -33.094 1.00 92.19 74 GLY A C 1
ATOM 542 O O . GLY A 1 74 ? 2.933 9.812 -33.512 1.00 92.19 74 GLY A O 1
ATOM 543 N N . GLN A 1 75 ? 3.654 8.549 -31.795 1.00 90.94 75 GLN A N 1
ATOM 544 C CA . GLN A 1 75 ? 3.149 9.415 -30.718 1.00 90.94 75 GLN A CA 1
ATOM 545 C C . GLN A 1 75 ? 4.153 10.496 -30.286 1.00 90.94 75 GLN A C 1
ATOM 547 O O . GLN A 1 75 ? 3.762 11.523 -29.739 1.00 90.94 75 GLN A O 1
ATOM 552 N N . GLY A 1 76 ? 5.444 10.281 -30.552 1.00 91.31 76 GLY A N 1
ATOM 553 C CA . GLY A 1 76 ? 6.535 11.111 -30.043 1.00 91.31 76 GLY A CA 1
ATOM 554 C C . GLY A 1 76 ? 7.090 10.591 -28.714 1.00 91.31 76 GLY A C 1
ATOM 555 O O . GLY A 1 76 ? 6.364 10.066 -27.873 1.00 91.31 76 GLY A O 1
ATOM 556 N N . GLY A 1 77 ? 8.406 10.735 -28.524 1.00 90.12 77 GLY A N 1
ATOM 557 C CA . GLY A 1 77 ? 9.113 10.201 -27.353 1.00 90.12 77 GLY A CA 1
ATOM 558 C C . GLY A 1 77 ? 8.611 10.753 -26.022 1.00 90.12 77 GLY A C 1
ATOM 559 O O . GLY A 1 77 ? 8.437 9.979 -25.087 1.00 90.12 77 GLY A O 1
ATOM 560 N N . ASP A 1 78 ? 8.312 12.051 -25.955 1.00 90.00 78 ASP A N 1
ATOM 561 C CA . ASP A 1 78 ? 7.845 12.694 -24.723 1.00 90.00 78 ASP A CA 1
ATOM 562 C C . ASP A 1 78 ? 6.489 12.138 -24.271 1.00 90.00 78 ASP A C 1
ATOM 564 O O . ASP A 1 78 ? 6.343 11.747 -23.118 1.00 90.00 78 ASP A O 1
ATOM 568 N N . ALA A 1 79 ? 5.524 12.004 -25.189 1.00 91.50 79 ALA A N 1
ATOM 569 C CA . ALA A 1 79 ? 4.210 11.437 -24.880 1.00 91.50 79 ALA A CA 1
ATOM 570 C C . ALA A 1 79 ? 4.318 9.989 -24.375 1.00 91.50 79 ALA A C 1
ATOM 572 O O . ALA A 1 79 ? 3.666 9.608 -23.403 1.00 91.50 79 ALA A O 1
ATOM 573 N N . VAL A 1 80 ? 5.189 9.191 -24.999 1.00 93.00 80 VAL A N 1
ATOM 574 C CA . VAL A 1 80 ? 5.422 7.799 -24.597 1.00 93.00 80 VAL A CA 1
ATOM 575 C C . VAL A 1 80 ? 6.130 7.702 -23.241 1.00 93.00 80 VAL A C 1
ATOM 577 O O . VAL A 1 80 ? 5.833 6.789 -22.469 1.00 93.00 80 VAL A O 1
ATOM 580 N N . LEU A 1 81 ? 7.045 8.626 -22.933 1.00 91.56 81 LEU A N 1
ATOM 581 C CA . LEU A 1 81 ? 7.712 8.701 -21.632 1.00 91.56 81 LEU A CA 1
ATOM 582 C C . LEU A 1 81 ? 6.755 9.126 -20.524 1.00 91.56 81 LEU A C 1
ATOM 584 O O . LEU A 1 81 ? 6.758 8.496 -19.472 1.00 91.56 81 LEU A O 1
ATOM 588 N N . GLU A 1 82 ? 5.916 10.135 -20.752 1.00 90.50 82 GLU A N 1
ATOM 589 C CA . GLU A 1 82 ? 4.896 10.554 -19.784 1.00 90.50 82 GLU A CA 1
ATOM 590 C C . GLU A 1 82 ? 3.905 9.423 -19.497 1.00 90.50 82 GLU A C 1
ATOM 592 O O . GLU A 1 82 ? 3.645 9.101 -18.337 1.00 90.50 82 GLU A O 1
ATOM 597 N N . ALA A 1 83 ? 3.450 8.724 -20.541 1.00 91.88 83 ALA A N 1
ATOM 598 C CA . ALA A 1 83 ? 2.604 7.545 -20.390 1.00 91.88 83 ALA A CA 1
ATOM 599 C C . ALA A 1 83 ? 3.308 6.380 -19.675 1.00 91.88 83 ALA A C 1
ATOM 601 O O . ALA A 1 83 ? 2.636 5.539 -19.099 1.00 91.88 83 ALA A O 1
ATOM 602 N N . ALA A 1 84 ? 4.640 6.281 -19.710 1.00 92.25 84 ALA A N 1
ATOM 603 C CA . ALA A 1 84 ? 5.378 5.289 -18.926 1.00 92.25 84 ALA A CA 1
ATOM 604 C C . ALA A 1 84 ? 5.576 5.743 -17.469 1.00 92.25 84 ALA A C 1
ATOM 606 O O . ALA A 1 84 ? 5.474 4.930 -16.553 1.00 92.25 84 ALA A O 1
ATOM 607 N N . ARG A 1 85 ? 5.809 7.043 -17.238 1.00 91.69 85 ARG A N 1
ATOM 608 C CA . ARG A 1 85 ? 5.933 7.645 -15.899 1.00 91.69 85 ARG A CA 1
ATOM 609 C C . ARG A 1 85 ? 4.630 7.574 -15.113 1.00 91.69 85 ARG A C 1
ATOM 611 O O . ARG A 1 85 ? 4.668 7.419 -13.900 1.00 91.69 85 ARG A O 1
ATOM 618 N N . SER A 1 86 ? 3.474 7.636 -15.769 1.00 91.00 86 SER A N 1
ATOM 619 C CA . SER A 1 86 ? 2.189 7.456 -15.085 1.00 91.00 86 SER A CA 1
ATOM 620 C C . SER A 1 86 ? 1.967 6.030 -14.567 1.00 91.00 86 SER A C 1
ATOM 622 O O . SER A 1 86 ? 1.061 5.834 -13.766 1.00 91.00 86 SER A O 1
ATOM 624 N N . ARG A 1 87 ? 2.777 5.057 -15.012 1.00 92.94 87 ARG A N 1
ATOM 625 C CA . ARG A 1 87 ? 2.672 3.629 -14.665 1.00 92.94 87 ARG A CA 1
ATOM 626 C C . ARG A 1 87 ? 3.691 3.181 -13.615 1.00 92.94 87 ARG A C 1
ATOM 628 O O . ARG A 1 87 ? 3.863 1.984 -13.420 1.00 92.94 87 ARG A O 1
ATOM 635 N N . VAL A 1 88 ? 4.402 4.110 -12.978 1.00 94.38 88 VAL A N 1
ATOM 636 C CA . VAL A 1 88 ? 5.246 3.832 -11.802 1.00 94.38 88 VAL A CA 1
ATOM 637 C C . VAL A 1 88 ? 4.564 4.368 -10.536 1.00 94.38 88 VAL A C 1
ATOM 639 O O . VAL A 1 88 ? 3.753 5.290 -10.654 1.00 94.38 88 VAL A O 1
ATOM 642 N N . PRO A 1 89 ? 4.886 3.837 -9.337 1.00 95.25 89 PRO A N 1
ATOM 643 C CA . PRO A 1 89 ? 4.275 4.285 -8.086 1.00 95.25 89 PRO A CA 1
ATOM 644 C C . PRO A 1 89 ? 4.460 5.781 -7.857 1.00 95.25 89 PRO A C 1
ATOM 646 O O . PRO A 1 89 ? 5.503 6.345 -8.219 1.00 95.25 89 PRO A O 1
ATOM 649 N N . PHE A 1 90 ? 3.481 6.410 -7.204 1.00 93.25 90 PHE A N 1
ATOM 650 C CA . PHE A 1 90 ? 3.429 7.850 -6.982 1.00 93.25 90 PHE A CA 1
ATOM 651 C C . PHE A 1 90 ? 4.740 8.394 -6.422 1.00 93.25 90 PHE A C 1
ATOM 653 O O . PHE A 1 90 ? 5.272 9.365 -6.962 1.00 93.25 90 PHE A O 1
ATOM 660 N N . LEU A 1 91 ? 5.297 7.757 -5.384 1.00 94.88 91 LEU A N 1
ATOM 661 C CA . LEU A 1 91 ? 6.552 8.199 -4.776 1.00 94.88 91 LEU A CA 1
ATOM 662 C C . LEU A 1 91 ? 7.662 8.303 -5.829 1.00 94.88 91 LEU A C 1
ATOM 664 O O . LEU A 1 91 ? 8.266 9.360 -6.000 1.00 94.88 91 LEU A O 1
ATOM 668 N N . LEU A 1 92 ? 7.927 7.208 -6.541 1.00 95.25 92 LEU A N 1
ATOM 669 C CA . LEU A 1 92 ? 9.043 7.118 -7.480 1.00 95.25 92 LEU A CA 1
ATOM 670 C C . LEU A 1 92 ? 8.840 8.058 -8.669 1.00 95.25 92 LEU A C 1
ATOM 672 O O . LEU A 1 92 ? 9.789 8.724 -9.087 1.00 95.25 92 LEU A O 1
ATOM 676 N N . ARG A 1 93 ? 7.596 8.194 -9.151 1.00 94.00 93 ARG A N 1
ATOM 677 C CA . ARG A 1 93 ? 7.231 9.191 -10.162 1.00 94.00 93 ARG A CA 1
ATOM 678 C C . ARG A 1 93 ? 7.622 10.596 -9.714 1.00 94.00 93 ARG A C 1
ATOM 680 O O . ARG A 1 93 ? 8.334 11.299 -10.429 1.00 94.00 93 ARG A O 1
ATOM 687 N N . ARG A 1 94 ? 7.198 10.995 -8.512 1.00 93.75 94 ARG A N 1
ATOM 688 C CA . ARG A 1 94 ? 7.448 12.342 -7.987 1.00 93.75 94 ARG A CA 1
ATOM 689 C C . ARG A 1 94 ? 8.925 12.596 -7.727 1.00 93.75 94 ARG A C 1
ATOM 691 O O . ARG A 1 94 ? 9.414 13.668 -8.068 1.00 93.75 94 ARG A O 1
ATOM 698 N N . LEU A 1 95 ? 9.659 11.620 -7.194 1.00 93.31 95 LEU A N 1
ATOM 699 C CA . LEU A 1 95 ? 11.102 11.758 -6.984 1.00 93.31 95 LEU A CA 1
ATOM 700 C C . LEU A 1 95 ? 11.859 11.976 -8.305 1.00 93.31 95 LEU A C 1
ATOM 702 O O . LEU A 1 95 ? 12.794 12.779 -8.341 1.00 93.31 95 LEU A O 1
ATOM 706 N N . LEU A 1 96 ? 11.442 11.314 -9.390 1.00 91.31 96 LEU A N 1
ATOM 707 C CA . LEU A 1 96 ? 12.004 11.517 -10.730 1.00 91.31 96 LEU A CA 1
ATOM 708 C C . LEU A 1 96 ? 11.635 12.893 -11.310 1.00 91.31 96 LEU A C 1
ATOM 710 O O . LEU A 1 96 ? 12.505 13.588 -11.834 1.00 91.31 96 LEU A O 1
ATOM 714 N N . GLU A 1 97 ? 10.373 13.317 -11.189 1.00 90.62 97 GLU A N 1
ATOM 715 C CA . GLU A 1 97 ? 9.891 14.630 -11.653 1.00 90.62 97 GLU A CA 1
ATOM 716 C C . GLU A 1 97 ? 10.590 15.794 -10.937 1.00 90.62 97 GLU A C 1
ATOM 718 O O . GLU A 1 97 ? 11.030 16.754 -11.573 1.00 90.62 97 GLU A O 1
ATOM 723 N N . MET A 1 98 ? 10.751 15.678 -9.616 1.00 90.56 98 MET A N 1
ATOM 724 C CA . MET A 1 98 ? 11.469 16.640 -8.773 1.00 90.56 98 MET A CA 1
ATOM 725 C C . MET A 1 98 ? 12.984 16.607 -8.995 1.00 90.56 98 MET A C 1
ATOM 727 O O . MET A 1 98 ? 13.696 17.466 -8.476 1.00 90.56 98 MET A O 1
ATOM 731 N N . ARG A 1 99 ? 13.487 15.623 -9.755 1.00 89.88 99 ARG A N 1
ATOM 732 C CA . ARG A 1 99 ? 14.921 15.356 -9.939 1.00 89.88 99 ARG A CA 1
ATOM 733 C C . ARG A 1 99 ? 15.642 15.136 -8.605 1.00 89.88 99 ARG A C 1
ATOM 735 O O . ARG A 1 99 ? 16.821 15.460 -8.471 1.00 89.88 99 ARG A O 1
ATOM 742 N N . SER A 1 100 ? 14.922 14.587 -7.627 1.00 90.00 100 SER A N 1
ATOM 743 C CA . SER A 1 100 ? 15.458 14.198 -6.321 1.00 90.00 100 SER A CA 1
ATOM 744 C C . SER A 1 100 ? 16.301 12.932 -6.404 1.00 90.00 100 SER A C 1
ATOM 746 O O . SER A 1 100 ? 17.191 12.731 -5.585 1.00 90.00 100 SER A O 1
ATOM 748 N N . VAL A 1 101 ? 16.028 12.095 -7.406 1.00 90.38 101 VAL A N 1
ATOM 749 C CA . VAL A 1 101 ? 16.807 10.902 -7.732 1.00 90.38 101 VAL A CA 1
ATOM 750 C C . VAL A 1 101 ? 16.998 10.787 -9.238 1.00 90.38 101 VAL A C 1
ATOM 752 O O . VAL A 1 101 ? 16.166 11.223 -10.036 1.00 90.38 101 VAL A O 1
ATOM 755 N N . SER A 1 102 ? 18.101 10.161 -9.632 1.00 89.38 102 SER A N 1
ATOM 756 C CA . SER A 1 102 ? 18.282 9.649 -10.986 1.00 89.38 102 SER A CA 1
ATOM 757 C C . SER A 1 102 ? 17.441 8.391 -11.218 1.00 89.38 102 SER A C 1
ATOM 759 O O . SER A 1 102 ? 16.964 7.747 -10.285 1.00 89.38 102 SER A O 1
ATOM 761 N N . CYS A 1 103 ? 17.313 7.989 -12.480 1.00 87.81 103 CYS A N 1
ATOM 762 C CA . CYS A 1 103 ? 16.573 6.780 -12.825 1.00 87.81 103 CYS A CA 1
ATOM 763 C C . CYS A 1 103 ? 17.188 5.509 -12.205 1.00 87.81 103 CYS A C 1
ATOM 765 O O . CYS A 1 103 ? 16.472 4.682 -11.653 1.00 87.81 103 CYS A O 1
ATOM 767 N N . GLN A 1 104 ? 18.521 5.398 -12.193 1.00 87.81 104 GLN A N 1
ATOM 768 C CA . GLN A 1 104 ? 19.217 4.277 -11.547 1.00 87.81 104 GLN A CA 1
ATOM 769 C C . GLN A 1 104 ? 18.981 4.246 -10.033 1.00 87.81 104 GLN A C 1
ATOM 771 O O . GLN A 1 104 ? 18.747 3.188 -9.463 1.00 87.81 104 GLN A O 1
ATOM 776 N N . GLN A 1 105 ? 18.956 5.412 -9.387 1.00 90.69 105 GLN A N 1
ATOM 777 C CA . GLN A 1 105 ? 18.602 5.513 -7.972 1.00 90.69 105 GLN A CA 1
ATOM 778 C C . GLN A 1 105 ? 17.135 5.137 -7.711 1.00 90.69 105 GLN A C 1
ATOM 780 O O . GLN A 1 105 ? 16.851 4.513 -6.696 1.00 90.69 105 GLN A O 1
ATOM 785 N N . ALA A 1 106 ? 16.202 5.457 -8.613 1.00 92.56 106 ALA A N 1
ATOM 786 C CA . ALA A 1 106 ? 14.813 5.006 -8.489 1.00 92.56 106 ALA A CA 1
ATOM 787 C C . ALA A 1 106 ? 14.686 3.477 -8.612 1.00 92.56 106 ALA A C 1
ATOM 789 O O . ALA A 1 106 ? 13.927 2.867 -7.862 1.00 92.56 106 ALA A O 1
ATOM 790 N N . VAL A 1 107 ? 15.454 2.850 -9.511 1.00 92.31 107 VAL A N 1
ATOM 791 C CA . VAL A 1 107 ? 15.541 1.383 -9.611 1.00 92.31 107 VAL A CA 1
ATOM 792 C C . VAL A 1 107 ? 16.125 0.791 -8.329 1.00 92.31 107 VAL A C 1
ATOM 794 O O . VAL A 1 107 ? 15.553 -0.152 -7.796 1.00 92.31 107 VAL A O 1
ATOM 797 N N . LEU A 1 108 ? 17.196 1.380 -7.793 1.00 92.00 108 LEU A N 1
ATOM 798 C CA . LEU A 1 108 ? 17.821 0.977 -6.531 1.00 92.00 108 LEU A CA 1
ATOM 799 C C . LEU A 1 108 ? 16.830 1.040 -5.353 1.00 92.00 108 LEU A C 1
ATOM 801 O O . LEU A 1 108 ? 16.681 0.056 -4.628 1.00 92.00 108 LEU A O 1
ATOM 805 N N . LEU A 1 109 ? 16.089 2.152 -5.213 1.00 92.81 109 LEU A N 1
ATOM 806 C CA . LEU A 1 109 ? 15.006 2.283 -4.227 1.00 92.81 109 LEU A CA 1
ATOM 807 C C . LEU A 1 109 ? 13.987 1.147 -4.386 1.00 92.81 109 LEU A C 1
ATOM 809 O O . LEU A 1 109 ? 13.710 0.432 -3.430 1.00 92.81 109 LEU A O 1
ATOM 813 N N . ALA A 1 110 ? 13.462 0.956 -5.596 1.00 93.62 110 ALA A N 1
ATOM 814 C CA . ALA A 1 110 ? 12.352 0.044 -5.848 1.00 93.62 110 ALA A CA 1
ATOM 815 C C . ALA A 1 110 ? 12.734 -1.441 -5.739 1.00 93.62 110 ALA A C 1
ATOM 817 O O . ALA A 1 110 ? 11.960 -2.246 -5.216 1.00 93.62 110 ALA A O 1
ATOM 818 N N . ARG A 1 111 ? 13.891 -1.817 -6.292 1.00 91.12 111 ARG A N 1
ATOM 819 C CA . ARG A 1 111 ? 14.275 -3.213 -6.549 1.00 91.12 111 ARG A CA 1
ATOM 820 C C . ARG A 1 111 ? 15.194 -3.784 -5.490 1.00 91.12 111 ARG A C 1
ATOM 822 O O . ARG A 1 111 ? 15.017 -4.938 -5.120 1.00 91.12 111 ARG A O 1
ATOM 829 N N . GLU A 1 112 ? 16.158 -2.999 -5.020 1.00 89.69 112 GLU A N 1
ATOM 830 C CA . GLU A 1 112 ? 17.122 -3.477 -4.027 1.00 89.69 112 GLU A CA 1
ATOM 831 C C . GLU A 1 112 ? 16.659 -3.158 -2.607 1.00 89.69 112 GLU A C 1
ATOM 833 O O . GLU A 1 112 ? 16.771 -4.004 -1.724 1.00 89.69 112 GLU A O 1
ATOM 838 N N . LEU A 1 113 ? 16.098 -1.962 -2.389 1.00 90.31 113 LEU A N 1
ATOM 839 C CA . LEU A 1 113 ? 15.643 -1.529 -1.063 1.00 90.31 113 LEU A CA 1
ATOM 840 C C . LEU A 1 113 ? 14.151 -1.789 -0.803 1.00 90.31 113 LEU A C 1
ATOM 842 O O . LEU A 1 113 ? 13.712 -1.690 0.340 1.00 90.31 113 LEU A O 1
ATOM 846 N N . GLY A 1 114 ? 13.365 -2.116 -1.835 1.00 91.69 114 GLY A N 1
ATOM 847 C CA . GLY A 1 114 ? 11.921 -2.351 -1.706 1.00 91.69 114 GLY A CA 1
ATOM 848 C C . GLY A 1 114 ? 11.107 -1.102 -1.338 1.00 91.69 114 GLY A C 1
ATOM 849 O O . GLY A 1 114 ? 9.987 -1.227 -0.848 1.00 91.69 114 GLY A O 1
ATOM 850 N N . ILE A 1 115 ? 11.663 0.091 -1.555 1.00 93.88 115 ILE A N 1
ATOM 851 C CA . ILE A 1 115 ? 11.052 1.389 -1.259 1.00 93.88 115 ILE A CA 1
ATOM 852 C C . ILE A 1 115 ? 10.219 1.827 -2.463 1.00 93.88 115 ILE A C 1
ATOM 854 O O . ILE A 1 115 ? 10.762 2.222 -3.498 1.00 93.88 115 ILE A O 1
ATOM 858 N N . ALA A 1 116 ? 8.896 1.778 -2.319 1.00 94.38 116 ALA A N 1
ATOM 859 C CA . ALA A 1 116 ? 7.955 2.142 -3.376 1.00 94.38 116 ALA A CA 1
ATOM 860 C C . ALA A 1 116 ? 6.883 3.144 -2.916 1.00 94.38 116 ALA A C 1
ATOM 862 O O . ALA A 1 116 ? 6.298 3.824 -3.761 1.00 94.38 116 ALA A O 1
ATOM 863 N N . THR A 1 117 ? 6.669 3.290 -1.605 1.00 93.81 117 THR A N 1
ATOM 864 C CA . THR A 1 117 ? 5.720 4.244 -1.017 1.00 93.81 117 THR A CA 1
ATOM 865 C C . THR A 1 117 ? 6.407 5.258 -0.105 1.00 93.81 117 THR A C 1
ATOM 867 O O . THR A 1 117 ? 7.560 5.087 0.301 1.00 93.81 117 THR A O 1
ATOM 870 N N . LEU A 1 118 ? 5.712 6.357 0.201 1.00 91.75 118 LEU A N 1
ATOM 871 C CA . LEU A 1 118 ? 6.267 7.433 1.023 1.00 91.75 118 LEU A CA 1
ATOM 872 C C . LEU A 1 118 ? 6.599 6.936 2.436 1.00 91.75 118 LEU A C 1
ATOM 874 O O . LEU A 1 118 ? 7.647 7.302 2.967 1.00 91.75 118 LEU A O 1
ATOM 878 N N . SER A 1 119 ? 5.761 6.072 3.008 1.00 89.06 119 SER A N 1
ATOM 879 C CA . SER A 1 119 ? 6.008 5.421 4.290 1.00 89.06 119 SER A CA 1
ATOM 880 C C . SER A 1 119 ? 7.248 4.533 4.257 1.00 89.06 119 SER A C 1
ATOM 882 O O . SER A 1 119 ? 8.023 4.572 5.212 1.00 89.06 119 SER A O 1
ATOM 884 N N . ASP A 1 120 ? 7.505 3.802 3.164 1.00 92.00 120 ASP A N 1
ATOM 885 C CA . ASP A 1 120 ? 8.749 3.031 3.029 1.00 92.00 120 ASP A CA 1
ATOM 886 C C . ASP A 1 120 ? 9.979 3.950 3.077 1.00 92.00 120 ASP A C 1
ATOM 888 O O . ASP A 1 120 ? 10.958 3.664 3.767 1.00 92.00 120 ASP A O 1
ATOM 892 N N . LEU A 1 121 ? 9.930 5.076 2.354 1.00 92.44 121 LEU A N 1
ATOM 893 C CA . LEU A 1 121 ? 11.037 6.031 2.306 1.00 92.44 121 LEU A CA 1
ATOM 894 C C . LEU A 1 121 ? 11.265 6.689 3.671 1.00 92.44 121 LEU A C 1
ATOM 896 O O . LEU A 1 121 ? 12.408 6.833 4.099 1.00 92.44 121 LEU A O 1
ATOM 900 N N . GLN A 1 122 ? 10.193 7.072 4.364 1.00 87.81 122 GLN A N 1
ATOM 901 C CA . GLN A 1 122 ? 10.268 7.636 5.713 1.00 87.81 122 GLN A CA 1
ATOM 902 C C . GLN A 1 122 ? 10.862 6.634 6.707 1.00 87.81 122 GLN A C 1
ATOM 904 O O . GLN A 1 122 ? 11.754 7.000 7.471 1.00 87.81 122 GLN A O 1
ATOM 909 N N . ALA A 1 123 ? 10.441 5.368 6.649 1.00 85.19 123 ALA A N 1
ATOM 910 C CA . ALA A 1 123 ? 11.010 4.303 7.469 1.00 85.19 123 ALA A CA 1
ATOM 911 C C . ALA A 1 123 ? 12.505 4.102 7.171 1.00 85.19 123 ALA A C 1
ATOM 913 O O . ALA A 1 123 ? 13.327 4.039 8.086 1.00 85.19 123 ALA A O 1
ATOM 914 N N . ALA A 1 124 ? 12.884 4.064 5.891 1.00 88.56 124 ALA A N 1
ATOM 915 C CA . ALA A 1 124 ? 14.276 3.907 5.484 1.00 88.56 124 ALA A CA 1
ATOM 916 C C . ALA A 1 124 ? 15.161 5.079 5.940 1.00 88.56 124 ALA A C 1
ATOM 918 O O . ALA A 1 124 ? 16.292 4.857 6.375 1.00 88.56 124 ALA A O 1
ATOM 919 N N . LEU A 1 125 ? 14.642 6.310 5.889 1.00 87.12 125 LEU A N 1
ATOM 920 C CA . LEU A 1 125 ? 15.308 7.508 6.409 1.00 87.12 125 LEU A CA 1
ATOM 921 C C . LEU A 1 125 ? 15.468 7.452 7.933 1.00 87.12 125 LEU A C 1
ATOM 923 O O . LEU A 1 125 ? 16.550 7.734 8.443 1.00 87.12 125 LEU A O 1
ATOM 927 N N . LEU A 1 126 ? 14.414 7.061 8.654 1.00 82.25 126 LEU A N 1
ATOM 928 C CA . LEU A 1 126 ? 14.408 6.988 10.116 1.00 82.25 126 LEU A CA 1
ATOM 929 C C . LEU A 1 126 ? 15.393 5.940 10.653 1.00 82.25 126 LEU A C 1
ATOM 931 O O . LEU A 1 126 ? 16.032 6.154 11.683 1.00 82.25 126 LEU A O 1
ATOM 935 N N . HIS A 1 127 ? 15.517 4.807 9.962 1.00 78.62 127 HIS A N 1
ATOM 936 C CA . HIS A 1 127 ? 16.343 3.678 10.394 1.00 78.62 127 HIS A CA 1
ATOM 937 C C . HIS A 1 127 ? 17.735 3.635 9.744 1.00 78.62 127 HIS A C 1
ATOM 939 O O . HIS A 1 127 ? 18.518 2.738 10.047 1.00 78.62 127 HIS A O 1
ATOM 945 N N . GLY A 1 128 ? 18.074 4.597 8.878 1.00 77.00 128 GLY A N 1
ATOM 946 C CA . GLY A 1 128 ? 19.387 4.671 8.226 1.00 77.00 128 GLY A CA 1
ATOM 947 C C . GLY A 1 128 ? 19.623 3.590 7.162 1.00 77.00 128 GLY A C 1
ATOM 948 O O . GLY A 1 128 ? 20.758 3.186 6.931 1.00 77.00 128 GLY A O 1
ATOM 949 N N . HIS A 1 129 ? 18.564 3.100 6.512 1.00 74.12 129 HIS A N 1
ATOM 950 C CA . HIS A 1 129 ? 18.622 1.999 5.537 1.00 74.12 129 HIS A CA 1
ATOM 951 C C . HIS A 1 129 ? 18.947 2.447 4.093 1.00 74.12 129 HIS A C 1
ATOM 953 O O . HIS A 1 129 ? 18.906 1.629 3.178 1.00 74.12 129 HIS A O 1
ATOM 959 N N . LEU A 1 130 ? 19.268 3.725 3.858 1.00 77.44 130 LEU A N 1
ATOM 960 C CA . LEU A 1 130 ? 19.517 4.278 2.514 1.00 77.44 130 LEU A CA 1
ATOM 961 C C . LEU A 1 130 ? 20.988 4.224 2.048 1.00 77.44 130 LEU A C 1
ATOM 963 O O . LEU A 1 130 ? 21.297 4.701 0.962 1.00 77.44 130 LEU A O 1
ATOM 967 N N . GLU A 1 131 ? 21.919 3.707 2.850 1.00 64.50 131 GLU A N 1
ATOM 968 C CA . GLU A 1 131 ? 23.341 4.061 2.691 1.00 64.50 131 GLU A CA 1
ATOM 969 C C . GLU A 1 131 ? 24.176 3.332 1.608 1.00 64.50 131 GLU A C 1
ATOM 971 O O . GLU A 1 131 ? 25.202 3.893 1.221 1.00 64.50 131 GLU A O 1
ATOM 976 N N . PRO A 1 132 ? 23.806 2.199 0.979 1.00 58.66 132 PRO A N 1
ATOM 977 C CA . PRO A 1 132 ? 24.542 1.768 -0.214 1.00 58.66 132 PRO A CA 1
ATOM 978 C C . PRO A 1 132 ? 23.973 2.432 -1.480 1.00 58.66 132 PRO A C 1
ATOM 980 O O . PRO A 1 132 ? 22.922 2.042 -1.972 1.00 58.66 132 PRO A O 1
ATOM 983 N N . GLY A 1 133 ? 24.677 3.429 -2.033 1.00 64.69 133 GLY A N 1
ATOM 984 C CA . GLY A 1 133 ? 24.423 3.967 -3.386 1.00 64.69 133 GLY A CA 1
ATOM 985 C C . GLY A 1 133 ? 23.790 5.362 -3.471 1.00 64.69 133 GLY A C 1
ATOM 986 O O . GLY A 1 133 ? 23.681 5.915 -4.569 1.00 64.69 133 GLY A O 1
ATOM 987 N N . PHE A 1 134 ? 23.430 5.973 -2.337 1.00 73.31 134 PHE A N 1
ATOM 988 C CA . PHE A 1 134 ? 22.815 7.307 -2.313 1.00 73.31 134 PHE A CA 1
ATOM 989 C C . PHE A 1 134 ? 23.764 8.440 -1.901 1.00 73.31 134 PHE A C 1
ATOM 991 O O . PHE A 1 134 ? 23.524 9.577 -2.301 1.00 73.31 134 PHE A O 1
ATOM 998 N N . GLY A 1 135 ? 24.870 8.173 -1.195 1.00 69.06 135 GLY A N 1
ATOM 999 C CA . GLY A 1 135 ? 25.832 9.209 -0.787 1.00 69.06 135 GLY A CA 1
ATOM 1000 C C . GLY A 1 135 ? 25.143 10.438 -0.170 1.00 69.06 135 GLY A C 1
ATOM 1001 O O . GLY A 1 135 ? 24.242 10.313 0.653 1.00 69.06 135 GLY A O 1
ATOM 1002 N N . ASN A 1 136 ? 25.475 11.645 -0.643 1.00 67.31 136 ASN A N 1
ATOM 1003 C CA . ASN A 1 136 ? 24.856 12.892 -0.161 1.00 67.31 136 ASN A CA 1
ATOM 1004 C C . ASN A 1 136 ? 23.365 13.063 -0.542 1.00 67.31 136 ASN A C 1
ATOM 1006 O O . ASN A 1 136 ? 22.734 14.030 -0.112 1.00 67.31 136 ASN A O 1
ATOM 1010 N N . ALA A 1 137 ? 22.782 12.165 -1.347 1.00 71.75 137 ALA A N 1
ATOM 1011 C CA . ALA A 1 137 ? 21.381 12.249 -1.764 1.00 71.75 137 ALA A CA 1
ATOM 1012 C C . ALA A 1 137 ? 20.392 11.927 -0.631 1.00 71.75 137 ALA A C 1
ATOM 1014 O O . ALA A 1 137 ? 19.210 12.230 -0.770 1.00 71.75 137 ALA A O 1
ATOM 1015 N N . ALA A 1 138 ? 20.847 11.388 0.507 1.00 78.25 138 ALA A N 1
ATOM 1016 C CA . ALA A 1 138 ? 19.993 11.151 1.674 1.00 78.25 138 ALA A CA 1
ATOM 1017 C C . ALA A 1 138 ? 19.294 12.437 2.157 1.00 78.25 138 ALA A C 1
ATOM 1019 O O . ALA A 1 138 ? 18.088 12.436 2.398 1.00 78.25 138 ALA A O 1
ATOM 1020 N N . GLY A 1 139 ? 20.013 13.566 2.209 1.00 82.75 139 GLY A N 1
ATOM 1021 C CA . GLY A 1 139 ? 19.424 14.861 2.571 1.00 82.75 139 GLY A CA 1
ATOM 1022 C C . GLY A 1 139 ? 18.414 15.372 1.536 1.00 82.75 139 GLY A C 1
ATOM 1023 O O . GLY A 1 139 ? 17.378 15.932 1.894 1.00 82.75 139 GLY A O 1
ATOM 1024 N N . GLN A 1 140 ? 18.675 15.125 0.249 1.00 87.25 140 GLN A N 1
ATOM 1025 C CA . GLN A 1 140 ? 17.757 15.475 -0.839 1.00 87.25 140 GLN A CA 1
ATOM 1026 C C . GLN A 1 140 ? 16.474 14.634 -0.783 1.00 87.25 140 GLN A C 1
ATOM 1028 O O . GLN A 1 140 ? 15.379 15.173 -0.932 1.00 87.25 140 GLN A O 1
ATOM 1033 N N . LEU A 1 141 ? 16.600 13.334 -0.512 1.00 90.94 141 LEU A N 1
ATOM 1034 C CA . LEU A 1 141 ? 15.479 12.422 -0.300 1.00 90.94 141 LEU A CA 1
ATOM 1035 C C . LEU A 1 141 ? 14.662 12.796 0.937 1.00 90.94 141 LEU A C 1
ATOM 1037 O O . LEU A 1 141 ? 13.438 12.796 0.860 1.00 90.94 141 LEU A O 1
ATOM 1041 N N . ALA A 1 142 ? 15.313 13.181 2.037 1.00 89.50 142 ALA A N 1
ATOM 1042 C CA . ALA A 1 142 ? 14.631 13.675 3.231 1.00 89.50 142 ALA A CA 1
ATOM 1043 C C . ALA A 1 142 ? 13.807 14.938 2.931 1.00 89.50 142 ALA A C 1
ATOM 1045 O O . ALA A 1 142 ? 12.627 15.009 3.276 1.00 89.50 142 ALA A O 1
ATOM 1046 N N . GLY A 1 143 ? 14.399 15.909 2.226 1.00 90.94 143 GLY A N 1
ATOM 1047 C CA . GLY A 1 143 ? 13.693 17.116 1.792 1.00 90.94 143 GLY A CA 1
ATOM 1048 C C . GLY A 1 143 ? 12.522 16.810 0.853 1.00 90.94 143 GLY A C 1
ATOM 1049 O O . GLY A 1 143 ? 11.438 17.372 1.007 1.00 90.94 143 GLY A O 1
ATOM 1050 N N . ALA A 1 144 ? 12.707 15.877 -0.084 1.00 92.00 144 ALA A N 1
ATOM 1051 C CA . ALA A 1 144 ? 11.653 15.446 -0.994 1.00 92.00 144 ALA A CA 1
ATOM 1052 C C . ALA A 1 144 ? 10.513 14.728 -0.258 1.00 92.00 144 ALA A C 1
ATOM 1054 O O . ALA A 1 144 ? 9.349 15.035 -0.501 1.00 92.00 144 ALA A O 1
ATOM 1055 N N . ALA A 1 145 ? 10.827 13.829 0.677 1.00 91.44 145 ALA A N 1
ATOM 1056 C CA . ALA A 1 145 ? 9.839 13.143 1.503 1.00 91.44 145 ALA A CA 1
ATOM 1057 C C . ALA A 1 145 ? 9.021 14.137 2.341 1.00 91.44 145 ALA A C 1
ATOM 1059 O O . ALA A 1 145 ? 7.797 14.023 2.404 1.00 91.44 145 ALA A O 1
ATOM 1060 N N . ALA A 1 146 ? 9.668 15.149 2.930 1.00 90.31 146 ALA A N 1
ATOM 1061 C CA . ALA A 1 146 ? 8.988 16.207 3.675 1.00 90.31 146 ALA A CA 1
ATOM 1062 C C . ALA A 1 146 ? 8.042 17.026 2.779 1.00 90.31 146 ALA A C 1
ATOM 1064 O O . ALA A 1 146 ? 6.881 17.223 3.131 1.00 90.31 146 ALA A O 1
ATOM 1065 N N . ALA A 1 147 ? 8.500 17.439 1.593 1.00 90.12 147 ALA A N 1
ATOM 1066 C CA . ALA A 1 147 ? 7.672 18.175 0.637 1.00 90.12 147 ALA A CA 1
ATOM 1067 C C . ALA A 1 147 ? 6.466 17.347 0.164 1.00 90.12 147 ALA A C 1
ATOM 1069 O O . ALA A 1 147 ? 5.331 17.823 0.189 1.00 90.12 147 ALA A O 1
ATOM 1070 N N . LEU A 1 148 ? 6.692 16.080 -0.196 1.00 90.25 148 LEU A N 1
ATOM 1071 C CA . LEU A 1 148 ? 5.627 15.163 -0.597 1.00 90.25 148 LEU A CA 1
ATOM 1072 C C . LEU A 1 148 ? 4.650 14.886 0.535 1.00 90.25 148 LEU A C 1
ATOM 1074 O O . LEU A 1 148 ? 3.475 14.655 0.266 1.00 90.25 148 LEU A O 1
ATOM 1078 N N . SER A 1 149 ? 5.102 14.946 1.789 1.00 85.62 149 SER A N 1
ATOM 1079 C CA . SER A 1 149 ? 4.230 14.720 2.936 1.00 85.62 149 SER A CA 1
ATOM 1080 C C . SER A 1 149 ? 3.178 15.809 3.127 1.00 85.62 149 SER A C 1
ATOM 1082 O O . SER A 1 149 ? 2.119 15.514 3.679 1.00 85.62 149 SER A O 1
ATOM 1084 N N . ILE A 1 150 ? 3.480 17.025 2.661 1.00 83.69 150 ILE A N 1
ATOM 1085 C CA . ILE A 1 150 ? 2.598 18.199 2.677 1.00 83.69 150 ILE A CA 1
ATOM 1086 C C . ILE A 1 150 ? 1.713 18.229 1.422 1.00 83.69 150 ILE A C 1
ATOM 1088 O O . ILE A 1 150 ? 0.539 18.575 1.505 1.00 83.69 150 ILE A O 1
ATOM 1092 N N . ASP A 1 151 ? 2.274 17.869 0.263 1.00 74.94 151 ASP A N 1
ATOM 1093 C CA . ASP A 1 151 ? 1.596 17.917 -1.045 1.00 74.94 151 ASP A CA 1
ATOM 1094 C C . ASP A 1 151 ? 0.585 16.766 -1.237 1.00 74.94 151 ASP A C 1
ATOM 1096 O O . ASP A 1 151 ? -0.396 16.884 -1.976 1.00 74.94 151 ASP A O 1
ATOM 1100 N N . THR A 1 152 ? 0.785 15.636 -0.549 1.00 70.19 152 THR A N 1
ATOM 1101 C CA . THR A 1 152 ? -0.171 14.522 -0.571 1.00 70.19 152 THR A CA 1
ATOM 1102 C C . THR A 1 152 ? -1.440 14.903 0.178 1.00 70.19 152 THR A C 1
ATOM 1104 O O . THR A 1 152 ? -1.454 14.977 1.402 1.00 70.19 152 THR A O 1
ATOM 1107 N N . ARG A 1 153 ? -2.536 15.111 -0.562 1.00 74.69 153 ARG A N 1
ATOM 1108 C CA . ARG A 1 153 ? -3.878 15.180 0.025 1.00 74.69 153 ARG A CA 1
ATOM 1109 C C . ARG A 1 153 ? -4.235 13.790 0.561 1.00 74.69 153 ARG A C 1
ATOM 1111 O O . ARG A 1 153 ? -4.420 12.888 -0.257 1.00 74.69 153 ARG A O 1
ATOM 1118 N N . PRO A 1 154 ? -4.300 13.593 1.888 1.00 84.31 154 PRO A N 1
ATOM 1119 C CA . PRO A 1 154 ? -4.633 12.293 2.448 1.00 84.31 154 PRO A CA 1
ATOM 1120 C C . PRO A 1 154 ? -6.080 11.924 2.119 1.00 84.31 154 PRO A C 1
ATOM 1122 O O . PRO A 1 154 ? -6.933 12.788 1.894 1.00 84.31 154 PRO A O 1
ATOM 1125 N N . THR A 1 155 ? -6.360 10.626 2.124 1.00 92.19 155 THR A N 1
ATOM 1126 C CA . THR A 1 155 ? -7.722 10.113 1.993 1.00 92.19 155 THR A CA 1
ATOM 1127 C C . THR A 1 155 ? -8.380 10.128 3.369 1.00 92.19 155 THR A C 1
ATOM 1129 O O . THR A 1 155 ? -7.796 9.656 4.340 1.00 92.19 155 THR A O 1
ATOM 1132 N N . LEU A 1 156 ? -9.596 10.665 3.482 1.00 95.62 156 LEU A N 1
ATOM 1133 C CA . LEU A 1 156 ? -10.350 10.582 4.737 1.00 95.62 156 LEU A CA 1
ATOM 1134 C C . LEU A 1 156 ? -10.657 9.119 5.072 1.00 95.62 156 LEU A C 1
ATOM 1136 O O . LEU A 1 156 ? -10.994 8.348 4.173 1.00 95.62 156 LEU A O 1
ATOM 1140 N N . LEU A 1 157 ? -10.604 8.759 6.356 1.00 96.75 157 LEU A N 1
ATOM 1141 C CA . LEU A 1 157 ? -10.770 7.377 6.822 1.00 96.75 157 LEU A CA 1
ATOM 1142 C C . LEU A 1 157 ? -11.990 6.659 6.227 1.00 96.75 157 LEU A C 1
ATOM 1144 O O . LEU A 1 157 ? -11.857 5.544 5.730 1.00 96.75 157 LEU A O 1
ATOM 1148 N N . GLY A 1 158 ? -13.162 7.305 6.219 1.00 96.31 158 GLY A N 1
ATOM 1149 C CA . GLY A 1 158 ? -14.381 6.718 5.649 1.00 96.31 158 GLY A CA 1
ATOM 1150 C C . GLY A 1 158 ? -14.219 6.363 4.169 1.00 96.31 158 GLY A C 1
ATOM 1151 O O . GLY A 1 158 ? -14.488 5.236 3.763 1.00 96.31 158 GLY A O 1
ATOM 1152 N N . ARG A 1 159 ? -13.647 7.279 3.377 1.00 96.12 159 ARG A N 1
ATOM 1153 C CA . ARG A 1 159 ? -13.383 7.035 1.954 1.00 96.12 159 ARG A CA 1
ATOM 1154 C C . ARG A 1 159 ? -12.327 5.950 1.737 1.00 96.12 159 ARG A C 1
ATOM 1156 O O . ARG A 1 159 ? -12.430 5.185 0.781 1.00 96.12 159 ARG A O 1
ATOM 1163 N N . ALA A 1 160 ? -11.315 5.883 2.601 1.00 96.88 160 ALA A N 1
ATOM 1164 C CA . ALA A 1 160 ? -10.311 4.828 2.551 1.00 96.88 160 ALA A CA 1
ATOM 1165 C C . ALA A 1 160 ? -10.947 3.454 2.805 1.00 96.88 160 ALA A C 1
ATOM 1167 O O . ALA A 1 160 ? -10.667 2.517 2.060 1.00 96.88 160 ALA A O 1
ATOM 1168 N N . TYR A 1 161 ? -11.843 3.346 3.793 1.00 97.19 161 TYR A N 1
ATOM 1169 C CA . TYR A 1 161 ? -12.597 2.120 4.058 1.00 97.19 161 TYR A CA 1
ATOM 1170 C C . TYR A 1 161 ? -13.501 1.722 2.892 1.00 97.19 161 TYR A C 1
ATOM 1172 O O . TYR A 1 161 ? -13.517 0.538 2.564 1.00 97.19 161 TYR A O 1
ATOM 1180 N N . ASP A 1 162 ? -14.184 2.664 2.233 1.00 96.38 162 ASP A N 1
ATOM 1181 C CA . ASP A 1 162 ? -14.985 2.363 1.036 1.00 96.38 162 ASP A CA 1
ATOM 1182 C C . ASP A 1 162 ? -14.127 1.711 -0.055 1.00 96.38 162 ASP A C 1
ATOM 1184 O O . ASP A 1 162 ? -14.474 0.658 -0.592 1.00 96.38 162 ASP A O 1
ATOM 1188 N N . ILE A 1 163 ? -12.977 2.323 -0.364 1.00 96.12 163 ILE A N 1
ATOM 1189 C CA . ILE A 1 163 ? -12.068 1.840 -1.409 1.00 96.12 163 ILE A CA 1
ATOM 1190 C C . ILE A 1 163 ? -11.498 0.475 -1.018 1.00 96.12 163 ILE A C 1
ATOM 1192 O O . ILE A 1 163 ? -11.620 -0.484 -1.776 1.00 96.12 163 ILE A O 1
ATOM 1196 N N . LEU A 1 164 ? -10.901 0.366 0.171 1.00 97.62 164 LEU A N 1
ATOM 1197 C CA . LEU A 1 164 ? -10.242 -0.855 0.639 1.00 97.62 164 LEU A CA 1
ATOM 1198 C C . LEU A 1 164 ? -11.218 -2.024 0.781 1.00 97.62 164 LEU A C 1
ATOM 1200 O O . LEU A 1 164 ? -10.860 -3.154 0.456 1.00 97.62 164 LEU A O 1
ATOM 1204 N N . THR A 1 165 ? -12.447 -1.763 1.231 1.00 96.81 165 THR A N 1
ATOM 1205 C CA . THR A 1 165 ? -13.496 -2.783 1.344 1.00 96.81 165 THR A CA 1
ATOM 1206 C C . THR A 1 165 ? -13.914 -3.285 -0.031 1.00 96.81 165 THR A C 1
ATOM 1208 O O . THR A 1 165 ? -13.903 -4.495 -0.245 1.00 96.81 165 THR A O 1
ATOM 1211 N N . ALA A 1 166 ? -14.177 -2.381 -0.981 1.00 95.12 166 ALA A N 1
ATOM 1212 C CA . ALA A 1 166 ? -14.532 -2.757 -2.347 1.00 95.12 166 ALA A CA 1
ATOM 1213 C C . ALA A 1 166 ? -13.418 -3.569 -3.032 1.00 95.12 166 ALA A C 1
ATOM 1215 O O . ALA A 1 166 ? -13.684 -4.576 -3.688 1.00 95.12 166 ALA A O 1
ATOM 1216 N N . VAL A 1 167 ? -12.154 -3.173 -2.847 1.00 96.31 167 VAL A N 1
ATOM 1217 C CA . VAL A 1 167 ? -10.999 -3.888 -3.415 1.00 96.31 167 VAL A CA 1
ATOM 1218 C C . VAL A 1 167 ? -10.845 -5.262 -2.780 1.00 96.31 167 VAL A C 1
ATOM 1220 O O . VAL A 1 167 ? -10.683 -6.247 -3.494 1.00 96.31 167 VAL A O 1
ATOM 1223 N N . ARG A 1 168 ? -10.939 -5.345 -1.449 1.00 96.94 168 ARG A N 1
ATOM 1224 C CA . ARG A 1 168 ? -10.887 -6.607 -0.706 1.00 96.94 168 ARG A CA 1
ATOM 1225 C C . ARG A 1 168 ? -11.968 -7.577 -1.178 1.00 96.94 168 ARG A C 1
ATOM 1227 O O . ARG A 1 168 ? -11.675 -8.751 -1.369 1.00 96.94 168 ARG A O 1
ATOM 1234 N N . GLU A 1 169 ? -13.198 -7.103 -1.354 1.00 94.75 169 GLU A N 1
ATOM 1235 C CA . GLU A 1 169 ? -14.317 -7.921 -1.834 1.00 94.75 169 GLU A CA 1
ATOM 1236 C C . GLU A 1 169 ? -14.094 -8.394 -3.273 1.00 94.75 169 GLU A C 1
ATOM 1238 O O . GLU A 1 169 ? -14.274 -9.575 -3.556 1.00 94.75 169 GLU A O 1
ATOM 1243 N N . SER A 1 170 ? -13.609 -7.517 -4.157 1.00 94.94 170 SER A N 1
ATOM 1244 C CA . SER A 1 170 ? -13.242 -7.892 -5.528 1.00 94.94 170 SER A CA 1
ATOM 1245 C C . SER A 1 170 ? -12.141 -8.961 -5.553 1.00 94.94 170 SER A C 1
ATOM 1247 O O . SER A 1 170 ? -12.276 -9.987 -6.219 1.00 94.94 170 SER A O 1
ATOM 1249 N N . MET A 1 171 ? -11.079 -8.772 -4.763 1.00 96.00 171 MET A N 1
ATOM 1250 C CA . MET A 1 171 ? -9.990 -9.742 -4.637 1.00 96.00 171 MET A CA 1
ATOM 1251 C C . MET A 1 171 ? -10.478 -11.083 -4.079 1.00 96.00 171 MET A C 1
ATOM 1253 O O . MET A 1 171 ? -10.071 -12.124 -4.580 1.00 96.00 171 MET A O 1
ATOM 1257 N N . ALA A 1 172 ? -11.374 -11.081 -3.087 1.00 94.94 172 ALA A N 1
ATOM 1258 C CA . ALA A 1 172 ? -11.930 -12.311 -2.522 1.00 94.94 172 ALA A CA 1
ATOM 1259 C C . ALA A 1 172 ? -12.739 -13.129 -3.548 1.00 94.94 172 ALA A C 1
ATOM 1261 O O . ALA A 1 172 ? -12.829 -14.348 -3.426 1.00 94.94 172 ALA A O 1
ATOM 1262 N N . VAL A 1 173 ? -13.323 -12.473 -4.557 1.00 94.50 173 VAL A N 1
ATOM 1263 C CA . VAL A 1 173 ? -14.072 -13.134 -5.637 1.00 94.50 173 VAL A CA 1
ATOM 1264 C C . VAL A 1 173 ? -13.154 -13.591 -6.774 1.00 94.50 173 VAL A C 1
ATOM 1266 O O . VAL A 1 173 ? -13.361 -14.668 -7.333 1.00 94.50 173 VAL A O 1
ATOM 1269 N N . HIS A 1 174 ? -12.165 -12.778 -7.147 1.00 95.12 174 HIS A N 1
ATOM 1270 C CA . HIS A 1 174 ? -11.402 -12.960 -8.386 1.00 95.12 174 HIS A CA 1
ATOM 1271 C C . HIS A 1 174 ? -9.990 -13.523 -8.207 1.00 95.12 174 HIS A C 1
ATOM 1273 O O . HIS A 1 174 ? -9.402 -13.964 -9.193 1.00 95.12 174 HIS A O 1
ATOM 1279 N N . CYS A 1 175 ? -9.463 -13.539 -6.984 1.00 96.25 175 CYS A N 1
ATOM 1280 C CA . CYS A 1 175 ? -8.104 -13.981 -6.683 1.00 96.25 175 CYS A CA 1
ATOM 1281 C C . CYS A 1 175 ? -8.122 -15.125 -5.648 1.00 96.25 175 CYS A C 1
ATOM 1283 O O . CYS A 1 175 ? -7.775 -14.900 -4.484 1.00 96.25 175 CYS A O 1
ATOM 1285 N N . PRO A 1 176 ? -8.557 -16.344 -6.029 1.00 95.38 176 PRO A N 1
ATOM 1286 C CA . PRO A 1 176 ? -8.695 -17.482 -5.115 1.00 95.38 176 PRO A CA 1
ATOM 1287 C C . PRO A 1 176 ? -7.378 -17.947 -4.476 1.00 95.38 176 PRO A C 1
ATOM 1289 O O . PRO A 1 176 ? -7.416 -18.688 -3.494 1.00 95.38 176 PRO A O 1
ATOM 1292 N N . ALA A 1 177 ? -6.219 -17.532 -4.994 1.00 96.94 177 ALA A N 1
ATOM 1293 C CA . ALA A 1 177 ? -4.938 -17.787 -4.344 1.00 96.94 177 ALA A CA 1
ATOM 1294 C C . ALA A 1 177 ? -4.772 -17.019 -3.016 1.00 96.94 177 ALA A C 1
ATOM 1296 O O . ALA A 1 177 ? -3.916 -17.389 -2.209 1.00 96.94 177 ALA A O 1
ATOM 1297 N N . PHE A 1 178 ? -5.577 -15.978 -2.763 1.00 96.94 178 PHE A N 1
ATOM 1298 C CA . PHE A 1 178 ? -5.668 -15.339 -1.452 1.00 96.94 178 PHE A CA 1
ATOM 1299 C C . PHE A 1 178 ? -6.757 -15.989 -0.601 1.00 96.94 178 PHE A C 1
ATOM 1301 O O . PHE A 1 178 ? -7.932 -15.963 -0.958 1.00 96.94 178 PHE A O 1
ATOM 1308 N N . ASP A 1 179 ? -6.391 -16.509 0.567 1.00 94.31 179 ASP A N 1
ATOM 1309 C CA . ASP A 1 179 ? -7.345 -17.162 1.469 1.00 94.31 179 ASP A CA 1
ATOM 1310 C C . ASP A 1 179 ? -7.788 -16.285 2.650 1.00 94.31 179 ASP A C 1
ATOM 1312 O O . ASP A 1 179 ? -8.760 -16.591 3.339 1.00 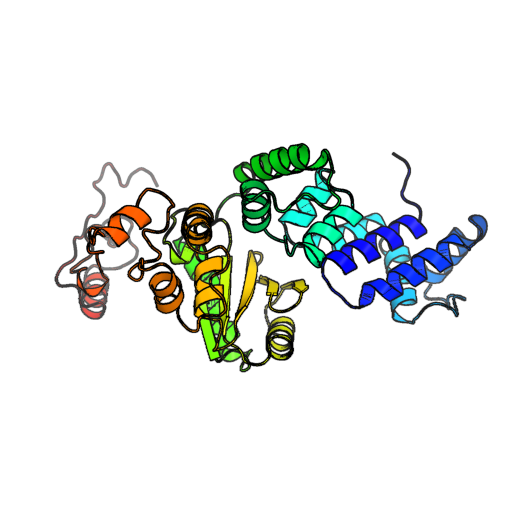94.31 179 ASP A O 1
ATOM 1316 N N . GLU A 1 180 ? -7.108 -15.164 2.879 1.00 96.00 180 GLU A N 1
ATOM 1317 C CA . GLU A 1 180 ? -7.526 -14.109 3.799 1.00 96.00 180 GLU A CA 1
ATOM 1318 C C . GLU A 1 180 ? -6.975 -12.766 3.317 1.00 96.00 180 GLU A C 1
ATOM 1320 O O . GLU A 1 180 ? -5.824 -12.685 2.893 1.00 96.00 180 GLU A O 1
ATOM 1325 N N . ILE A 1 181 ? -7.767 -11.697 3.408 1.00 98.06 181 ILE A N 1
ATOM 1326 C CA . ILE A 1 181 ? -7.327 -10.347 3.044 1.00 98.06 181 ILE A CA 1
ATOM 1327 C C . ILE A 1 181 ? -7.684 -9.389 4.177 1.00 98.06 181 ILE A C 1
ATOM 1329 O O . ILE A 1 181 ? -8.852 -9.226 4.538 1.00 98.06 181 ILE A O 1
ATOM 1333 N N . THR A 1 182 ? -6.671 -8.735 4.736 1.00 98.31 182 THR A N 1
ATOM 1334 C CA . THR A 1 182 ? -6.800 -7.844 5.891 1.00 98.31 182 THR A CA 1
ATOM 1335 C C . THR A 1 182 ? -6.398 -6.421 5.514 1.00 98.31 182 THR A C 1
ATOM 1337 O O . THR A 1 182 ? -5.351 -6.204 4.908 1.00 98.31 182 THR A O 1
ATOM 1340 N N . ILE A 1 183 ? -7.211 -5.438 5.907 1.00 98.56 183 ILE A N 1
ATOM 1341 C CA . ILE A 1 183 ? -6.847 -4.018 5.814 1.00 98.56 183 ILE A CA 1
ATOM 1342 C C . ILE A 1 183 ? -5.701 -3.730 6.785 1.00 98.56 183 ILE A C 1
ATOM 1344 O O . ILE A 1 183 ? -5.768 -4.142 7.941 1.00 98.56 183 ILE A O 1
ATOM 1348 N N . ALA A 1 184 ? -4.672 -3.021 6.323 1.00 97.94 184 ALA A N 1
ATOM 1349 C CA . ALA A 1 184 ? -3.507 -2.627 7.110 1.00 97.94 184 ALA A CA 1
ATOM 1350 C C . ALA A 1 184 ? -3.288 -1.100 7.056 1.00 97.94 184 ALA A C 1
ATOM 1352 O O . ALA A 1 184 ? -4.197 -0.340 6.716 1.00 97.94 184 ALA A O 1
ATOM 1353 N N . GLY A 1 185 ? -2.093 -0.650 7.436 1.00 96.00 185 GLY A N 1
ATOM 1354 C CA . GLY A 1 185 ? -1.704 0.756 7.448 1.00 96.00 185 GLY A CA 1
ATOM 1355 C C . GLY A 1 185 ? -2.561 1.636 8.358 1.00 96.00 185 GLY A C 1
ATOM 1356 O O . GLY A 1 185 ? -3.157 1.180 9.336 1.00 96.00 185 GLY A O 1
ATOM 1357 N N . ASP A 1 186 ? -2.620 2.915 7.997 1.00 95.44 186 ASP A N 1
ATOM 1358 C CA . ASP A 1 186 ? -3.333 3.975 8.718 1.00 95.44 186 ASP A CA 1
ATOM 1359 C C . ASP A 1 186 ? -4.824 3.663 8.904 1.00 95.44 186 ASP A C 1
ATOM 1361 O O . ASP A 1 186 ? -5.384 3.902 9.972 1.00 95.44 186 ASP A O 1
ATOM 1365 N N . ALA A 1 187 ? -5.455 3.056 7.892 1.00 97.31 187 ALA A N 1
ATOM 1366 C CA . ALA A 1 187 ? -6.865 2.680 7.947 1.00 97.31 187 ALA A CA 1
ATOM 1367 C C . ALA A 1 187 ? -7.145 1.666 9.068 1.00 97.31 187 ALA A C 1
ATOM 1369 O O . ALA A 1 187 ? -8.144 1.783 9.780 1.00 97.31 187 ALA A O 1
ATOM 1370 N N . ARG A 1 188 ? -6.237 0.701 9.276 1.00 97.56 188 ARG A N 1
ATOM 1371 C CA . ARG A 1 188 ? -6.355 -0.282 10.361 1.00 97.56 188 ARG A CA 1
ATOM 1372 C C . ARG A 1 188 ? -6.120 0.338 11.741 1.00 97.56 188 ARG A C 1
ATOM 1374 O O . ARG A 1 188 ? -6.667 -0.159 12.716 1.00 97.56 188 ARG A O 1
ATOM 1381 N N . ARG A 1 189 ? -5.334 1.416 11.827 1.00 96.81 189 ARG A N 1
ATOM 1382 C CA . ARG A 1 189 ? -5.123 2.186 13.067 1.00 96.81 189 ARG A CA 1
ATOM 1383 C C . ARG A 1 189 ? -6.199 3.248 13.319 1.00 96.81 189 ARG A C 1
ATOM 1385 O O . ARG A 1 189 ? -6.121 3.946 14.320 1.00 96.81 189 ARG A O 1
ATOM 1392 N N . PHE A 1 190 ? -7.199 3.361 12.439 1.00 95.81 190 PHE A N 1
ATOM 1393 C CA . PHE A 1 190 ? -8.261 4.372 12.512 1.00 95.81 190 PHE A CA 1
ATOM 1394 C C . PHE A 1 190 ? -7.749 5.823 12.480 1.00 95.81 190 PHE A C 1
ATOM 1396 O O . PHE A 1 190 ? -8.378 6.729 13.025 1.00 95.81 190 PHE A O 1
ATOM 1403 N N . GLU A 1 191 ? -6.638 6.069 11.782 1.00 95.12 191 GLU A N 1
ATOM 1404 C CA . GLU A 1 191 ? -6.169 7.436 11.547 1.00 95.12 191 GLU A CA 1
ATOM 1405 C C . GLU A 1 191 ? -7.194 8.215 10.710 1.00 95.12 191 GLU A C 1
ATOM 1407 O O . GLU A 1 191 ? -7.638 7.720 9.669 1.00 95.12 191 GLU A O 1
ATOM 1412 N N . PRO A 1 192 ? -7.553 9.456 11.083 1.00 94.62 192 PRO A N 1
ATOM 1413 C CA . PRO A 1 192 ? -8.539 10.238 10.336 1.00 94.62 192 PRO A CA 1
ATOM 1414 C C . PRO A 1 192 ? -8.079 10.549 8.904 1.00 94.62 192 PRO A C 1
ATOM 1416 O O . PRO A 1 192 ? -8.907 10.692 8.000 1.00 94.62 192 PRO A O 1
ATOM 1419 N N . LEU A 1 193 ? -6.760 10.647 8.706 1.00 93.06 193 LEU A N 1
ATOM 1420 C CA . LEU A 1 193 ? -6.103 10.980 7.448 1.00 93.06 193 LEU A CA 1
ATOM 1421 C C . LEU A 1 193 ? -5.223 9.806 7.005 1.00 93.06 193 LEU A C 1
ATOM 1423 O O . LEU A 1 193 ? -4.083 9.669 7.439 1.00 93.06 193 LEU A O 1
ATOM 1427 N N . VAL A 1 194 ? -5.758 8.975 6.115 1.00 93.69 194 VAL A N 1
ATOM 1428 C CA . VAL A 1 194 ? -5.087 7.791 5.573 1.00 93.69 194 VAL A CA 1
ATOM 1429 C C . VAL A 1 194 ? -4.169 8.203 4.429 1.00 93.69 194 VAL A C 1
ATOM 1431 O O . VAL A 1 194 ? -4.620 8.742 3.411 1.00 93.69 194 VAL A O 1
ATOM 1434 N N . ARG A 1 195 ? -2.868 7.958 4.595 1.00 88.88 195 ARG A N 1
ATOM 1435 C CA . ARG A 1 195 ? -1.842 8.335 3.613 1.00 88.88 195 ARG A CA 1
ATOM 1436 C C . ARG A 1 195 ? -1.617 7.244 2.575 1.00 88.88 195 ARG A C 1
ATOM 1438 O O . ARG A 1 195 ? -1.347 7.556 1.420 1.00 88.88 195 ARG A O 1
ATOM 1445 N N . GLU A 1 196 ? -1.755 5.985 2.985 1.00 91.88 196 GLU A N 1
ATOM 1446 C CA . GLU A 1 196 ? -1.539 4.812 2.138 1.00 91.88 196 GLU A CA 1
ATOM 1447 C C . GLU A 1 196 ? -2.678 3.804 2.305 1.00 91.88 196 GLU A C 1
ATOM 1449 O O . GLU A 1 196 ? -3.104 3.493 3.420 1.00 91.88 196 GLU A O 1
ATOM 1454 N N . LEU A 1 197 ? -3.174 3.285 1.181 1.00 96.75 197 LEU A N 1
ATOM 1455 C CA . LEU A 1 197 ? -4.180 2.230 1.148 1.00 96.75 197 LEU A CA 1
ATOM 1456 C C . LEU A 1 197 ? -3.455 0.888 1.076 1.00 96.75 197 LEU A C 1
ATOM 1458 O O . LEU A 1 197 ? -2.860 0.564 0.051 1.00 96.75 197 LEU A O 1
ATOM 1462 N N . VAL A 1 198 ? -3.487 0.122 2.166 1.00 97.75 198 VAL A N 1
ATOM 1463 C CA . VAL A 1 198 ? -2.693 -1.106 2.297 1.00 97.75 198 VAL A CA 1
ATOM 1464 C C . VAL A 1 198 ? -3.594 -2.302 2.586 1.00 97.75 198 VAL A C 1
ATOM 1466 O O . VAL A 1 198 ? -4.418 -2.264 3.505 1.00 97.75 198 VAL A O 1
ATOM 1469 N N . LEU A 1 199 ? -3.397 -3.386 1.838 1.00 98.50 199 LEU A N 1
ATOM 1470 C CA . LEU A 1 199 ? -3.992 -4.694 2.104 1.00 98.50 199 LEU A CA 1
ATOM 1471 C C . LEU A 1 199 ? -2.888 -5.738 2.287 1.00 98.50 199 LEU A C 1
ATOM 1473 O O . LEU A 1 199 ? -1.907 -5.774 1.545 1.00 98.50 199 LEU A O 1
ATOM 1477 N N . VAL A 1 200 ? -3.077 -6.625 3.258 1.00 98.56 200 VAL A N 1
ATOM 1478 C CA . VAL A 1 200 ? -2.242 -7.812 3.451 1.00 98.56 200 VAL A CA 1
ATOM 1479 C C . VAL A 1 200 ? -3.060 -9.033 3.059 1.00 98.56 200 VAL A C 1
ATOM 1481 O O . VAL A 1 200 ? -4.078 -9.321 3.686 1.00 98.56 200 VAL A O 1
ATOM 1484 N N . GLY A 1 201 ? -2.629 -9.726 2.009 1.00 98.19 201 GLY A N 1
ATOM 1485 C CA . GLY A 1 201 ? -3.259 -10.944 1.512 1.00 98.19 201 GLY A CA 1
ATOM 1486 C C . GLY A 1 201 ? -2.460 -12.176 1.919 1.00 98.19 201 GLY A C 1
ATOM 1487 O O . GLY A 1 201 ? -1.263 -12.261 1.641 1.00 98.19 201 GLY A O 1
ATOM 1488 N N . ARG A 1 202 ? -3.100 -13.146 2.566 1.00 97.94 202 ARG A N 1
ATOM 1489 C CA . ARG A 1 202 ? -2.479 -14.424 2.906 1.00 97.94 202 ARG A CA 1
ATOM 1490 C C . ARG A 1 202 ? -2.542 -15.381 1.719 1.00 97.94 202 ARG A C 1
ATOM 1492 O O . ARG A 1 202 ? -3.577 -15.492 1.076 1.00 97.94 202 ARG A O 1
ATOM 1499 N N . THR A 1 203 ? -1.422 -16.023 1.405 1.00 97.75 203 THR A N 1
ATOM 1500 C CA . THR A 1 203 ? -1.278 -16.958 0.281 1.00 97.75 203 THR A CA 1
ATOM 1501 C C . THR A 1 203 ? -0.108 -17.914 0.521 1.00 97.75 203 THR A C 1
ATOM 1503 O O . THR A 1 203 ? 0.841 -17.588 1.232 1.00 97.75 203 THR A O 1
ATOM 1506 N N . VAL A 1 204 ? -0.154 -19.104 -0.073 1.00 96.62 204 VAL A N 1
ATOM 1507 C CA . VAL A 1 204 ? 0.987 -20.039 -0.125 1.00 96.62 204 VAL A CA 1
ATOM 1508 C C . VAL A 1 204 ? 1.850 -19.858 -1.378 1.00 96.62 204 VAL A C 1
ATOM 1510 O O . VAL A 1 204 ? 2.970 -20.361 -1.416 1.00 96.62 204 VAL A O 1
ATOM 1513 N N . ASP A 1 205 ? 1.346 -19.126 -2.375 1.00 95.94 205 ASP A N 1
ATOM 1514 C CA . ASP A 1 205 ? 2.010 -18.836 -3.645 1.00 95.94 205 ASP A CA 1
ATOM 1515 C C . ASP A 1 205 ? 1.768 -17.364 -4.021 1.00 95.94 205 ASP A C 1
ATOM 1517 O O . ASP A 1 205 ? 0.720 -16.981 -4.553 1.00 95.94 205 ASP A O 1
ATOM 1521 N N . ALA A 1 206 ? 2.742 -16.513 -3.687 1.00 96.00 206 ALA A N 1
ATOM 1522 C CA . ALA A 1 206 ? 2.667 -15.083 -3.961 1.00 96.00 206 ALA A CA 1
ATOM 1523 C C . ALA A 1 206 ? 2.693 -14.780 -5.464 1.00 96.00 206 ALA A C 1
ATOM 1525 O O . ALA A 1 206 ? 2.034 -13.840 -5.904 1.00 96.00 206 ALA A O 1
ATOM 1526 N N . ASP A 1 207 ? 3.409 -15.570 -6.265 1.00 94.25 207 ASP A N 1
ATOM 1527 C CA . ASP A 1 207 ? 3.517 -15.307 -7.696 1.00 94.25 207 ASP A CA 1
ATOM 1528 C C . ASP A 1 207 ? 2.210 -15.595 -8.427 1.00 94.25 207 ASP A C 1
ATOM 1530 O O . ASP A 1 207 ? 1.794 -14.780 -9.262 1.00 94.25 207 ASP A O 1
ATOM 1534 N N . ALA A 1 208 ? 1.542 -16.695 -8.071 1.00 94.88 208 ALA A N 1
ATOM 1535 C CA . ALA A 1 208 ? 0.200 -17.000 -8.549 1.00 94.88 208 ALA A CA 1
ATOM 1536 C C . ALA A 1 208 ? -0.805 -15.928 -8.101 1.00 94.88 208 ALA A C 1
ATOM 1538 O O . ALA A 1 208 ? -1.510 -15.359 -8.935 1.00 94.88 208 ALA A O 1
ATOM 1539 N N . ALA A 1 209 ? -0.810 -15.568 -6.813 1.00 96.62 209 ALA A N 1
ATOM 1540 C CA . ALA A 1 209 ? -1.754 -14.589 -6.269 1.00 96.62 209 ALA A CA 1
ATOM 1541 C C . ALA A 1 209 ? -1.597 -13.190 -6.887 1.00 96.62 209 ALA A C 1
ATOM 1543 O O . ALA A 1 209 ? -2.582 -12.527 -7.217 1.00 96.62 209 ALA A O 1
ATOM 1544 N N . LEU A 1 210 ? -0.359 -12.739 -7.106 1.00 95.44 210 LEU A N 1
ATOM 1545 C CA . LEU A 1 210 ? -0.093 -11.460 -7.766 1.00 95.44 210 LEU A CA 1
ATOM 1546 C C . LEU A 1 210 ? -0.363 -11.505 -9.278 1.00 95.44 210 LEU A C 1
ATOM 1548 O O . LEU A 1 210 ? -0.650 -10.464 -9.869 1.00 95.44 210 LEU A O 1
ATOM 1552 N N . ALA A 1 211 ? -0.286 -12.677 -9.918 1.00 93.50 211 ALA A N 1
ATOM 1553 C CA . ALA A 1 211 ? -0.705 -12.842 -11.309 1.00 93.50 211 ALA A CA 1
ATOM 1554 C C . ALA A 1 211 ? -2.234 -12.766 -11.457 1.00 93.50 211 ALA A C 1
ATOM 1556 O O . ALA A 1 211 ? -2.712 -12.071 -12.351 1.00 93.50 211 ALA A O 1
ATOM 1557 N N . GLU A 1 212 ? -2.991 -13.404 -10.559 1.00 95.50 212 GLU A N 1
ATOM 1558 C CA . GLU A 1 212 ? -4.456 -13.281 -10.496 1.00 95.50 212 GLU A CA 1
ATOM 1559 C C . GLU A 1 212 ? -4.879 -11.828 -10.255 1.00 95.50 212 GLU A C 1
ATOM 1561 O O . GLU A 1 212 ? -5.705 -11.295 -10.994 1.00 95.50 212 GLU A O 1
ATOM 1566 N N . LEU A 1 213 ? -4.236 -11.150 -9.295 1.00 95.50 213 LEU A N 1
ATOM 1567 C CA . LEU A 1 213 ? -4.464 -9.731 -9.023 1.00 95.50 213 LEU A CA 1
ATOM 1568 C C . LEU A 1 213 ? -4.231 -8.864 -10.266 1.00 95.50 213 LEU A C 1
ATOM 1570 O O . LEU A 1 213 ? -5.045 -7.999 -10.569 1.00 95.50 213 LEU A O 1
ATOM 1574 N N . ALA A 1 214 ? -3.135 -9.092 -10.994 1.00 92.88 214 ALA A N 1
ATOM 1575 C CA . ALA A 1 214 ? -2.817 -8.338 -12.205 1.00 92.88 214 ALA A CA 1
ATOM 1576 C C . ALA A 1 214 ? -3.827 -8.569 -13.345 1.00 92.88 214 ALA A C 1
ATOM 1578 O O . ALA A 1 214 ? -3.978 -7.705 -14.208 1.00 92.88 214 ALA A O 1
ATOM 1579 N N . ALA A 1 215 ? -4.501 -9.721 -13.358 1.00 93.19 215 ALA A N 1
ATOM 1580 C CA . ALA A 1 215 ? -5.528 -10.077 -14.334 1.00 93.19 215 ALA A CA 1
ATOM 1581 C C . ALA A 1 215 ? -6.955 -9.700 -13.889 1.00 93.19 215 ALA A C 1
ATOM 1583 O O . ALA A 1 215 ? -7.895 -9.827 -14.679 1.00 93.19 215 ALA A O 1
ATOM 1584 N N . MET A 1 216 ? -7.134 -9.252 -12.642 1.00 93.69 216 MET A N 1
ATOM 1585 C CA . MET A 1 216 ? -8.435 -8.916 -12.073 1.00 93.69 216 MET A CA 1
ATOM 1586 C C . MET A 1 216 ? -9.089 -7.752 -12.831 1.00 93.69 216 MET A C 1
ATOM 1588 O O . MET A 1 216 ? -8.491 -6.696 -13.049 1.00 93.69 216 MET A O 1
ATOM 1592 N N . GLY A 1 217 ? -10.362 -7.926 -13.195 1.00 90.00 217 GLY A N 1
ATOM 1593 C CA . GLY A 1 217 ? -11.154 -6.868 -13.817 1.00 90.00 217 GLY A CA 1
ATOM 1594 C C . GLY A 1 217 ? -11.246 -5.626 -12.923 1.00 90.00 217 GLY A C 1
ATOM 1595 O O . GLY A 1 217 ? -11.470 -5.729 -11.720 1.00 90.00 217 GLY A O 1
ATOM 1596 N N . GLY A 1 218 ? -11.076 -4.445 -13.517 1.00 87.88 218 GLY A N 1
ATOM 1597 C CA . GLY A 1 218 ? -11.103 -3.162 -12.806 1.00 87.88 218 GLY A CA 1
ATOM 1598 C C . GLY A 1 218 ? -9.740 -2.668 -12.317 1.00 87.88 218 GLY A C 1
ATOM 1599 O O . GLY A 1 218 ? -9.655 -1.519 -11.888 1.00 87.88 218 GLY A O 1
ATOM 1600 N N . VAL A 1 219 ? -8.679 -3.480 -12.407 1.00 92.81 219 VAL A N 1
ATOM 1601 C CA . VAL A 1 219 ? -7.303 -2.993 -12.220 1.00 92.81 219 VAL A CA 1
ATOM 1602 C C . VAL A 1 219 ? -6.932 -2.120 -13.410 1.00 92.81 219 VAL A C 1
ATOM 1604 O O . VAL A 1 219 ? -6.871 -2.593 -14.543 1.00 92.81 219 VAL A O 1
ATOM 1607 N N . ASP A 1 220 ? -6.703 -0.835 -13.139 1.00 91.44 220 ASP A N 1
ATOM 1608 C CA . ASP A 1 220 ? -6.301 0.148 -14.143 1.00 91.44 220 ASP A CA 1
ATOM 1609 C C . ASP A 1 220 ? -4.860 -0.140 -14.603 1.00 91.44 220 ASP A C 1
ATOM 1611 O O . ASP A 1 220 ? -4.555 -0.095 -15.796 1.00 91.44 220 ASP A O 1
ATOM 1615 N N . ASP A 1 221 ? -3.966 -0.450 -13.653 1.00 93.00 221 ASP A N 1
ATOM 1616 C CA . ASP A 1 221 ? -2.578 -0.819 -13.937 1.00 93.00 221 ASP A CA 1
ATOM 1617 C C . ASP A 1 221 ? -1.887 -1.518 -12.757 1.00 93.00 221 ASP A C 1
ATOM 1619 O O . ASP A 1 221 ? -2.244 -1.321 -11.595 1.00 93.00 221 ASP A O 1
ATOM 1623 N N . VAL A 1 222 ? -0.812 -2.249 -13.054 1.00 94.69 222 VAL A N 1
ATOM 1624 C CA . VAL A 1 222 ? 0.162 -2.709 -12.056 1.00 94.69 222 VAL A CA 1
ATOM 1625 C C . VAL A 1 222 ? 1.356 -1.758 -12.095 1.00 94.69 222 VAL A C 1
ATOM 1627 O O . VAL A 1 222 ? 2.128 -1.733 -13.060 1.00 94.69 222 VAL A O 1
ATOM 1630 N N . LEU A 1 223 ? 1.489 -0.945 -11.049 1.00 95.69 223 LEU A N 1
ATOM 1631 C CA . LEU A 1 223 ? 2.510 0.099 -10.945 1.00 95.69 223 LEU A CA 1
ATOM 1632 C C . LEU A 1 223 ? 3.843 -0.458 -10.446 1.00 95.69 223 LEU A C 1
ATOM 1634 O O . LEU A 1 223 ? 4.910 0.014 -10.828 1.00 95.69 223 LEU A O 1
ATOM 1638 N N . TYR A 1 224 ? 3.786 -1.477 -9.595 1.00 95.31 224 TYR A N 1
ATOM 1639 C CA . TYR A 1 224 ? 4.952 -2.131 -9.023 1.00 95.31 224 TYR A CA 1
ATOM 1640 C C . TYR A 1 224 ? 4.632 -3.587 -8.725 1.00 95.31 224 TYR A C 1
ATOM 1642 O O . TYR A 1 224 ? 3.559 -3.887 -8.212 1.00 95.31 224 TYR A O 1
ATOM 1650 N N . ARG A 1 225 ? 5.574 -4.484 -9.005 1.00 94.31 225 ARG A N 1
ATOM 1651 C CA . ARG A 1 225 ? 5.557 -5.872 -8.537 1.00 94.31 225 ARG A CA 1
ATOM 1652 C C . ARG A 1 225 ? 6.974 -6.313 -8.206 1.00 94.31 225 ARG A C 1
ATOM 1654 O O . ARG A 1 225 ? 7.853 -6.186 -9.058 1.00 94.31 225 ARG A O 1
ATOM 1661 N N . ALA A 1 226 ? 7.210 -6.818 -7.001 1.00 91.56 226 ALA A N 1
ATOM 1662 C CA . ALA A 1 226 ? 8.485 -7.407 -6.599 1.00 91.56 226 ALA A CA 1
ATOM 1663 C C . ALA A 1 226 ? 8.282 -8.405 -5.454 1.00 91.56 226 ALA A C 1
ATOM 1665 O O . ALA A 1 226 ? 7.704 -8.051 -4.428 1.00 91.56 226 ALA A O 1
ATOM 1666 N N . GLY A 1 227 ? 8.787 -9.632 -5.613 1.00 90.69 227 GLY A N 1
ATOM 1667 C CA . GLY A 1 227 ? 8.678 -10.673 -4.591 1.00 90.69 227 GLY A CA 1
ATOM 1668 C C . GLY A 1 227 ? 7.231 -10.867 -4.129 1.00 90.69 227 GLY A C 1
ATOM 1669 O O . GLY A 1 227 ? 6.356 -11.187 -4.923 1.00 90.69 227 GLY A O 1
ATOM 1670 N N . ASN A 1 228 ? 6.979 -10.618 -2.846 1.00 94.56 228 ASN A N 1
ATOM 1671 C CA . ASN A 1 228 ? 5.676 -10.755 -2.201 1.00 94.56 228 ASN A CA 1
ATOM 1672 C C . ASN A 1 228 ? 4.884 -9.435 -2.122 1.00 94.56 228 ASN A C 1
ATOM 1674 O O . ASN A 1 228 ? 4.068 -9.271 -1.220 1.00 94.56 228 ASN A O 1
ATOM 1678 N N . ARG A 1 229 ? 5.128 -8.464 -3.006 1.00 96.25 229 ARG A N 1
ATOM 1679 C CA . ARG A 1 229 ? 4.467 -7.153 -2.966 1.00 96.25 229 ARG A CA 1
ATOM 1680 C C . ARG A 1 229 ? 4.086 -6.666 -4.356 1.00 96.25 229 ARG A C 1
ATOM 1682 O O . ARG A 1 229 ? 4.861 -6.804 -5.305 1.00 96.25 229 ARG A O 1
ATOM 1689 N N . ALA A 1 230 ? 2.925 -6.030 -4.461 1.00 96.75 230 ALA A N 1
ATOM 1690 C CA . ALA A 1 230 ? 2.522 -5.284 -5.641 1.00 96.75 230 ALA A CA 1
ATOM 1691 C C . ALA A 1 230 ? 1.806 -3.984 -5.265 1.00 96.75 230 ALA A C 1
ATOM 1693 O O . ALA A 1 230 ? 1.057 -3.948 -4.298 1.00 96.75 230 ALA A O 1
ATOM 1694 N N . ILE A 1 231 ? 1.996 -2.934 -6.060 1.00 97.50 231 ILE A N 1
ATOM 1695 C CA . ILE A 1 231 ? 1.180 -1.719 -5.993 1.00 97.50 231 ILE A CA 1
ATOM 1696 C C . ILE A 1 231 ? 0.362 -1.661 -7.271 1.00 97.50 231 ILE A C 1
ATOM 1698 O O . ILE A 1 231 ? 0.921 -1.646 -8.373 1.00 97.50 231 ILE A O 1
ATOM 1702 N N . ILE A 1 232 ? -0.954 -1.629 -7.119 1.00 96.50 232 ILE A N 1
ATOM 1703 C CA . ILE A 1 232 ? -1.895 -1.515 -8.231 1.00 96.50 232 ILE A CA 1
ATOM 1704 C C . ILE A 1 232 ? -2.548 -0.140 -8.233 1.00 96.50 232 ILE A C 1
ATOM 1706 O O . ILE A 1 232 ? -2.668 0.505 -7.192 1.00 96.50 232 ILE A O 1
ATOM 1710 N N . SER A 1 233 ? -2.998 0.290 -9.404 1.00 94.88 233 SER A N 1
ATOM 1711 C CA . SER A 1 233 ? -3.963 1.371 -9.532 1.00 94.88 233 SER A CA 1
ATOM 1712 C C . SER A 1 233 ? -5.344 0.764 -9.754 1.00 94.88 233 SER A C 1
ATOM 1714 O O . SER A 1 233 ? -5.536 -0.005 -10.695 1.00 94.88 233 SER A O 1
ATOM 1716 N N . LEU A 1 234 ? -6.292 1.071 -8.871 1.00 91.81 234 LEU A N 1
ATOM 1717 C CA . LEU A 1 234 ? -7.692 0.669 -9.001 1.00 91.81 234 LEU A CA 1
ATOM 1718 C C . LEU A 1 234 ? -8.573 1.799 -8.472 1.00 91.81 234 LEU A C 1
ATOM 1720 O O . LEU A 1 234 ? -8.276 2.388 -7.430 1.00 91.81 234 LEU A O 1
ATOM 1724 N N . LEU A 1 235 ? -9.638 2.141 -9.201 1.00 85.88 235 LEU A N 1
ATOM 1725 C CA . LEU A 1 235 ? -10.501 3.288 -8.880 1.00 85.88 235 LEU A CA 1
ATOM 1726 C C . LEU A 1 235 ? -9.697 4.597 -8.748 1.00 85.88 235 LEU A C 1
ATOM 1728 O O . LEU A 1 235 ? -10.008 5.448 -7.908 1.00 85.88 235 LEU A O 1
ATOM 1732 N N . ARG A 1 236 ? -8.649 4.762 -9.574 1.00 87.75 236 ARG A N 1
ATOM 1733 C CA . ARG A 1 236 ? -7.713 5.906 -9.538 1.00 87.75 236 ARG A CA 1
ATOM 1734 C C . ARG A 1 236 ? -6.969 6.086 -8.209 1.00 87.75 236 ARG A C 1
ATOM 1736 O O . ARG A 1 236 ? -6.500 7.185 -7.921 1.00 87.75 236 ARG A O 1
ATOM 1743 N N . SER A 1 237 ? -6.871 5.036 -7.401 1.00 91.75 237 SER A N 1
ATOM 1744 C CA . SER A 1 237 ? -6.127 5.034 -6.142 1.00 91.75 237 SER A CA 1
ATOM 1745 C C . SER A 1 237 ? -5.005 4.004 -6.200 1.00 91.75 237 SER A C 1
ATOM 1747 O O . SER A 1 237 ? -5.172 2.942 -6.798 1.00 91.75 237 SER A O 1
ATOM 1749 N N . GLU A 1 238 ? -3.852 4.331 -5.614 1.00 95.38 238 GLU A N 1
ATOM 1750 C CA . GLU A 1 238 ? -2.754 3.377 -5.456 1.00 95.38 238 GLU A CA 1
ATOM 1751 C C . GLU A 1 238 ? -3.011 2.522 -4.221 1.00 95.38 238 GLU A C 1
ATOM 1753 O O . GLU A 1 238 ? -3.262 3.053 -3.138 1.00 95.38 238 GLU A O 1
ATOM 1758 N N . ILE A 1 239 ? -2.968 1.205 -4.399 1.00 97.19 239 ILE A N 1
ATOM 1759 C CA . ILE A 1 239 ? -3.229 0.237 -3.337 1.00 97.19 239 ILE A CA 1
ATOM 1760 C C . ILE A 1 239 ? -2.023 -0.684 -3.235 1.00 97.19 239 ILE A C 1
ATOM 1762 O O . ILE A 1 239 ? -1.673 -1.370 -4.198 1.00 97.19 239 ILE A O 1
ATOM 1766 N N . ASP A 1 240 ? -1.389 -0.676 -2.066 1.00 97.75 240 ASP A N 1
ATOM 1767 C CA . ASP A 1 240 ? -0.243 -1.513 -1.734 1.00 97.75 240 ASP A CA 1
ATOM 1768 C C . ASP A 1 240 ? -0.730 -2.873 -1.221 1.00 97.75 240 ASP A C 1
ATOM 1770 O O . ASP A 1 240 ? -1.300 -2.985 -0.133 1.00 97.75 240 ASP A O 1
ATOM 1774 N N . ILE A 1 241 ? -0.528 -3.908 -2.030 1.00 98.12 241 ILE A N 1
ATOM 1775 C CA . ILE A 1 241 ? -0.872 -5.292 -1.726 1.00 98.12 241 ILE A CA 1
ATOM 1776 C C . ILE A 1 241 ? 0.390 -6.032 -1.298 1.00 98.12 241 ILE A C 1
ATOM 1778 O O . ILE A 1 241 ? 1.349 -6.171 -2.061 1.00 98.12 241 ILE A O 1
ATOM 1782 N N . ARG A 1 242 ? 0.366 -6.565 -0.080 1.00 97.69 242 ARG A N 1
ATOM 1783 C CA . ARG A 1 242 ? 1.474 -7.325 0.504 1.00 97.69 242 ARG A CA 1
ATOM 1784 C C . ARG A 1 242 ? 1.040 -8.763 0.744 1.00 97.69 242 ARG A C 1
ATOM 1786 O O . ARG A 1 242 ? 0.106 -9.023 1.497 1.00 97.69 242 ARG A O 1
ATOM 1793 N N . CYS A 1 243 ? 1.721 -9.700 0.107 1.00 98.06 243 CYS A N 1
ATOM 1794 C CA . CYS A 1 243 ? 1.503 -11.125 0.273 1.00 98.06 243 CYS A CA 1
ATOM 1795 C C . CYS A 1 243 ? 2.234 -11.625 1.520 1.00 98.06 243 CYS A C 1
ATOM 1797 O O . CYS A 1 243 ? 3.425 -11.362 1.715 1.00 98.06 243 CYS A O 1
ATOM 1799 N N . ALA A 1 244 ? 1.525 -12.391 2.338 1.00 97.50 244 ALA A N 1
ATOM 1800 C CA . ALA A 1 244 ? 2.093 -13.091 3.475 1.00 97.50 244 ALA A CA 1
ATOM 1801 C C . ALA A 1 244 ? 1.796 -14.585 3.385 1.00 97.50 244 ALA A C 1
ATOM 1803 O O . ALA A 1 244 ? 0.711 -14.999 2.985 1.00 97.50 244 ALA A O 1
ATOM 1804 N N . THR A 1 245 ? 2.746 -15.401 3.806 1.00 97.19 245 THR A N 1
ATOM 1805 C CA . THR A 1 245 ? 2.543 -16.833 4.004 1.00 97.19 245 THR A CA 1
ATOM 1806 C C . THR A 1 245 ? 1.791 -17.098 5.310 1.00 97.19 245 THR A C 1
ATOM 1808 O O . THR A 1 245 ? 1.789 -16.266 6.223 1.00 97.19 245 THR A O 1
ATOM 1811 N N . PRO A 1 246 ? 1.197 -18.290 5.488 1.00 96.50 246 PRO A N 1
ATOM 1812 C CA . PRO A 1 246 ? 0.639 -18.683 6.781 1.00 96.50 246 PRO A CA 1
ATOM 1813 C C . PRO A 1 246 ? 1.639 -18.593 7.948 1.00 96.50 246 PRO A C 1
ATOM 1815 O O . PRO A 1 246 ? 1.233 -18.348 9.081 1.00 96.50 246 PRO A O 1
ATOM 1818 N N . GLY A 1 247 ? 2.940 -18.767 7.682 1.00 96.00 247 GLY A N 1
ATOM 1819 C CA . GLY A 1 247 ? 3.991 -18.750 8.702 1.00 96.00 247 GLY A CA 1
ATOM 1820 C C . GLY A 1 247 ? 4.490 -17.360 9.106 1.00 96.00 247 GLY A C 1
ATOM 1821 O O . GLY A 1 247 ? 5.086 -17.234 10.174 1.00 96.00 247 GLY A O 1
ATOM 1822 N N . ASP A 1 248 ? 4.264 -16.324 8.293 1.00 95.94 248 ASP A N 1
ATOM 1823 C CA . ASP A 1 248 ? 4.766 -14.960 8.531 1.00 95.94 248 ASP A CA 1
ATOM 1824 C C . ASP A 1 248 ? 3.686 -13.865 8.474 1.00 95.94 248 ASP A C 1
ATOM 1826 O O . ASP A 1 248 ? 3.996 -12.690 8.679 1.00 95.94 248 ASP A O 1
ATOM 1830 N N . ARG A 1 249 ? 2.414 -14.238 8.275 1.00 96.69 249 ARG A N 1
ATOM 1831 C CA . ARG A 1 249 ? 1.242 -13.345 8.283 1.00 96.69 249 ARG A CA 1
ATOM 1832 C C . ARG A 1 249 ? 1.244 -12.339 9.425 1.00 96.69 249 ARG A C 1
ATOM 1834 O O . ARG A 1 249 ? 0.986 -11.161 9.204 1.00 96.69 249 ARG A O 1
ATOM 1841 N N . GLY A 1 250 ? 1.538 -12.792 10.638 1.00 96.69 250 GLY A N 1
ATOM 1842 C CA . GLY A 1 250 ? 1.626 -11.947 11.820 1.00 96.69 250 GLY A CA 1
ATOM 1843 C C . GLY A 1 250 ? 2.695 -10.872 11.696 1.00 96.69 250 GLY A C 1
ATOM 1844 O O . GLY A 1 250 ? 2.430 -9.705 11.970 1.00 96.69 250 GLY A O 1
ATOM 1845 N N . THR A 1 251 ? 3.882 -11.252 11.226 1.00 95.69 251 THR A N 1
ATOM 1846 C CA . THR A 1 251 ? 4.988 -10.319 10.987 1.00 95.69 251 THR A CA 1
ATOM 1847 C C . THR A 1 251 ? 4.641 -9.329 9.878 1.00 95.69 251 THR A C 1
ATOM 1849 O O . THR A 1 251 ? 4.779 -8.124 10.080 1.00 95.69 251 THR A O 1
ATOM 1852 N N . VAL A 1 252 ? 4.143 -9.797 8.729 1.00 96.25 252 VAL A N 1
ATOM 1853 C CA . VAL A 1 252 ? 3.794 -8.919 7.598 1.00 96.25 252 VAL A CA 1
ATOM 1854 C C . VAL A 1 252 ? 2.681 -7.947 7.983 1.00 96.25 252 VAL A C 1
ATOM 1856 O O . VAL A 1 252 ? 2.790 -6.754 7.696 1.00 96.25 252 VAL A O 1
ATOM 1859 N N . LEU A 1 253 ? 1.639 -8.412 8.678 1.00 97.25 253 LEU A N 1
ATOM 1860 C CA . LEU A 1 253 ? 0.541 -7.560 9.134 1.00 97.25 253 LEU A CA 1
ATOM 1861 C C . LEU A 1 253 ? 1.006 -6.529 10.167 1.00 97.25 253 LEU A C 1
ATOM 1863 O O . LEU A 1 253 ? 0.641 -5.362 10.043 1.00 97.25 253 LEU A O 1
ATOM 1867 N N . PHE A 1 254 ? 1.844 -6.922 11.129 1.00 96.25 254 PHE A N 1
ATOM 1868 C CA . PHE A 1 254 ? 2.439 -6.010 12.109 1.00 96.25 254 PHE A CA 1
ATOM 1869 C C . PHE A 1 254 ? 3.226 -4.886 11.420 1.00 96.25 254 PHE A C 1
ATOM 1871 O O . PHE A 1 254 ? 2.922 -3.707 11.613 1.00 96.25 254 PHE A O 1
ATOM 1878 N N . MET A 1 255 ? 4.167 -5.252 10.542 1.00 93.00 255 MET A N 1
ATOM 1879 C CA . MET A 1 255 ? 5.012 -4.302 9.808 1.00 93.00 255 MET A CA 1
ATOM 1880 C C . MET A 1 255 ? 4.194 -3.383 8.892 1.00 93.00 255 MET A C 1
ATOM 1882 O O . MET A 1 255 ? 4.533 -2.217 8.713 1.00 93.00 255 MET A O 1
ATOM 1886 N N . SER A 1 256 ? 3.114 -3.904 8.306 1.00 95.38 256 SER A N 1
ATOM 1887 C CA . SER A 1 256 ? 2.256 -3.155 7.379 1.00 95.38 256 SER A CA 1
ATOM 1888 C C . SER A 1 256 ? 1.201 -2.311 8.085 1.00 95.38 256 SER A C 1
ATOM 1890 O O . SER A 1 256 ? 0.678 -1.378 7.491 1.00 95.38 256 SER A O 1
ATOM 1892 N N . THR A 1 257 ? 0.864 -2.627 9.336 1.00 96.50 257 THR A N 1
ATOM 1893 C CA . THR A 1 257 ? -0.048 -1.821 10.160 1.00 96.50 257 THR A CA 1
ATOM 1894 C C . THR A 1 257 ? 0.663 -0.606 10.731 1.00 96.50 257 THR A C 1
ATOM 1896 O O . THR A 1 257 ? 0.083 0.477 10.759 1.00 96.50 257 THR A O 1
ATOM 1899 N N . GLY A 1 258 ? 1.916 -0.765 11.161 1.00 92.00 258 GLY A N 1
ATOM 1900 C CA . GLY A 1 258 ? 2.669 0.321 11.775 1.00 92.00 258 GLY A CA 1
ATOM 1901 C C . GLY A 1 258 ? 2.099 0.757 13.140 1.00 92.00 258 GLY A C 1
ATOM 1902 O O . GLY A 1 258 ? 1.458 -0.047 13.821 1.00 92.00 258 GLY A O 1
ATOM 1903 N N . SER A 1 259 ? 2.297 2.016 13.553 1.00 92.25 259 SER A N 1
ATOM 1904 C CA . SER A 1 259 ? 3.082 3.050 12.847 1.00 92.25 259 SER A CA 1
ATOM 1905 C C . SER A 1 259 ? 4.570 2.677 12.697 1.00 92.25 259 SER A C 1
ATOM 1907 O O . SER A 1 259 ? 5.030 1.685 13.269 1.00 92.25 259 SER A O 1
ATOM 1909 N N . GLN A 1 260 ? 5.341 3.436 11.910 1.00 88.31 260 GLN A N 1
ATOM 1910 C CA . GLN A 1 260 ? 6.782 3.171 11.767 1.00 88.31 260 GLN A CA 1
ATOM 1911 C C . GLN A 1 260 ? 7.530 3.388 13.087 1.00 88.31 260 GLN A C 1
ATOM 1913 O O . GLN A 1 260 ? 8.460 2.651 13.407 1.00 88.31 260 GLN A O 1
ATOM 1918 N N . GLU A 1 261 ? 7.075 4.339 13.899 1.00 90.56 261 GLU A N 1
ATOM 1919 C CA . GLU A 1 261 ? 7.562 4.573 15.255 1.00 90.56 261 GLU A CA 1
ATOM 1920 C C . GLU A 1 261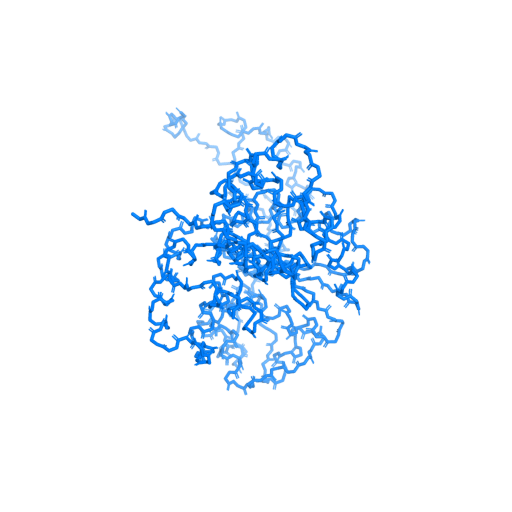 ? 7.305 3.346 16.139 1.00 90.56 261 GLU A C 1
ATOM 1922 O O . GLU A 1 261 ? 8.243 2.827 16.748 1.00 90.56 261 GLU A O 1
ATOM 1927 N N . HIS A 1 262 ? 6.074 2.819 16.132 1.00 93.38 262 HIS A N 1
ATOM 1928 C CA . HIS A 1 262 ? 5.712 1.608 16.873 1.00 93.38 262 HIS A CA 1
ATOM 1929 C C . HIS A 1 262 ? 6.571 0.402 16.462 1.00 93.38 262 HIS A C 1
ATOM 1931 O O . HIS A 1 262 ? 7.159 -0.287 17.299 1.00 93.38 262 HIS A O 1
ATOM 1937 N N . VAL A 1 263 ? 6.680 0.156 15.153 1.00 91.94 263 VAL A N 1
ATOM 1938 C CA . VAL A 1 263 ? 7.488 -0.936 14.596 1.00 91.94 263 VAL A CA 1
ATOM 1939 C C . VAL A 1 263 ? 8.957 -0.778 14.985 1.00 91.94 263 VAL A C 1
ATOM 1941 O O . VAL A 1 263 ? 9.584 -1.741 15.431 1.00 91.94 263 VAL A O 1
ATOM 1944 N N . GLY A 1 264 ? 9.497 0.437 14.873 1.00 89.19 264 GLY A N 1
ATOM 1945 C CA . GLY A 1 264 ? 10.872 0.759 15.232 1.00 89.19 264 GLY A CA 1
ATOM 1946 C C . GLY A 1 264 ? 11.179 0.522 16.711 1.00 89.19 264 GLY A C 1
ATOM 1947 O O . GLY A 1 264 ? 12.236 -0.017 17.043 1.00 89.19 264 GLY A O 1
ATOM 1948 N N . GLU A 1 265 ? 10.266 0.873 17.615 1.00 91.00 265 GLU A N 1
ATOM 1949 C CA . GLU A 1 265 ? 10.436 0.629 19.050 1.00 91.00 265 GLU A CA 1
ATOM 1950 C C . GLU A 1 265 ? 10.436 -0.861 19.410 1.00 91.00 265 GLU A C 1
ATOM 1952 O O . GLU A 1 265 ? 11.269 -1.303 20.209 1.00 91.00 265 GLU A O 1
ATOM 1957 N N . ILE A 1 266 ? 9.566 -1.658 18.786 1.00 91.19 266 ILE A N 1
ATOM 1958 C CA . ILE A 1 266 ? 9.582 -3.119 18.940 1.00 91.19 266 ILE A CA 1
ATOM 1959 C C . ILE A 1 266 ? 10.872 -3.709 18.355 1.00 91.19 266 ILE A C 1
ATOM 1961 O O . ILE A 1 266 ? 11.519 -4.538 19.001 1.00 91.19 266 ILE A O 1
ATOM 1965 N N . ALA A 1 267 ? 11.302 -3.240 17.181 1.00 88.38 267 ALA A N 1
ATOM 1966 C CA . ALA A 1 267 ? 12.533 -3.693 16.539 1.00 88.38 267 ALA A CA 1
ATOM 1967 C C . ALA A 1 267 ? 13.784 -3.398 17.389 1.00 88.38 267 ALA A C 1
ATOM 1969 O O . ALA A 1 267 ? 14.713 -4.200 17.417 1.00 88.38 267 ALA A O 1
ATOM 1970 N N . ARG A 1 268 ? 13.812 -2.306 18.168 1.00 87.44 268 ARG A N 1
ATOM 1971 C CA . ARG A 1 268 ? 14.911 -2.045 19.123 1.00 87.44 268 ARG A CA 1
ATOM 1972 C C . ARG A 1 268 ? 15.009 -3.100 20.231 1.00 87.44 268 ARG A C 1
ATOM 1974 O O . ARG A 1 268 ? 16.102 -3.333 20.739 1.00 87.44 268 ARG A O 1
ATOM 1981 N N . LYS A 1 269 ? 13.894 -3.734 20.613 1.00 85.81 269 LYS A N 1
ATOM 1982 C CA . LYS A 1 269 ? 13.864 -4.824 21.607 1.00 85.81 269 LYS A CA 1
ATOM 1983 C C . LYS A 1 269 ? 14.236 -6.173 20.989 1.00 85.81 269 LYS A C 1
ATOM 1985 O O . LYS A 1 269 ? 14.926 -6.961 21.628 1.00 85.81 269 LYS A O 1
ATOM 1990 N N . ALA A 1 270 ? 13.808 -6.427 19.753 1.00 81.31 270 ALA A N 1
ATOM 1991 C CA . ALA A 1 270 ? 14.187 -7.602 18.972 1.00 81.31 270 ALA A CA 1
ATOM 1992 C C . ALA A 1 270 ? 14.431 -7.205 17.502 1.00 81.31 270 ALA A C 1
ATOM 1994 O O . ALA A 1 270 ? 13.464 -7.076 16.750 1.00 81.31 270 ALA A O 1
ATOM 1995 N N . PRO A 1 271 ? 15.702 -7.071 17.062 1.00 66.50 271 PRO A N 1
ATOM 1996 C CA . PRO A 1 271 ? 16.065 -6.496 15.757 1.00 66.50 271 PRO A CA 1
ATOM 1997 C C . PRO A 1 271 ? 15.478 -7.170 14.515 1.00 66.50 271 PRO A C 1
ATOM 1999 O O . PRO A 1 271 ? 15.530 -6.592 13.436 1.00 66.50 271 PRO A O 1
ATOM 2002 N N . ARG A 1 272 ? 14.902 -8.367 14.638 1.00 62.97 272 ARG A N 1
ATOM 2003 C CA . ARG A 1 272 ? 14.060 -9.003 13.622 1.00 62.97 272 ARG A CA 1
ATOM 2004 C C . ARG A 1 272 ? 13.076 -9.918 14.342 1.00 62.97 272 ARG A C 1
ATOM 2006 O O . ARG A 1 272 ? 13.489 -11.013 14.740 1.00 62.97 272 ARG A O 1
ATOM 2013 N N . PRO A 1 273 ? 11.796 -9.547 14.517 1.00 63.91 273 PRO A N 1
ATOM 2014 C CA . PRO A 1 273 ? 10.801 -10.568 14.774 1.00 63.91 273 PRO A CA 1
ATOM 2015 C C . PRO A 1 273 ? 10.811 -11.453 13.527 1.00 63.91 273 PRO A C 1
ATOM 2017 O O . PRO A 1 273 ? 10.370 -11.043 12.457 1.00 63.91 273 PRO A O 1
ATOM 2020 N N . GLY A 1 274 ? 11.446 -12.626 13.619 1.00 80.44 274 GLY A N 1
ATOM 2021 C CA . GLY A 1 274 ? 11.408 -13.617 12.545 1.00 80.44 274 GLY A CA 1
ATOM 2022 C C . GLY A 1 274 ? 9.959 -13.945 12.149 1.00 80.44 274 GLY A C 1
ATOM 2023 O O . GLY A 1 274 ? 9.022 -13.445 12.772 1.00 80.44 274 GLY A O 1
ATOM 2024 N N . PRO A 1 275 ? 9.745 -14.801 11.145 1.00 92.00 275 PRO A N 1
ATOM 2025 C CA . PRO A 1 275 ? 8.398 -15.107 10.673 1.00 92.00 275 PRO A CA 1
ATOM 2026 C C . PRO A 1 275 ? 7.510 -15.589 11.834 1.00 92.00 275 PRO A C 1
ATOM 2028 O O . PRO A 1 275 ? 7.894 -16.491 12.589 1.00 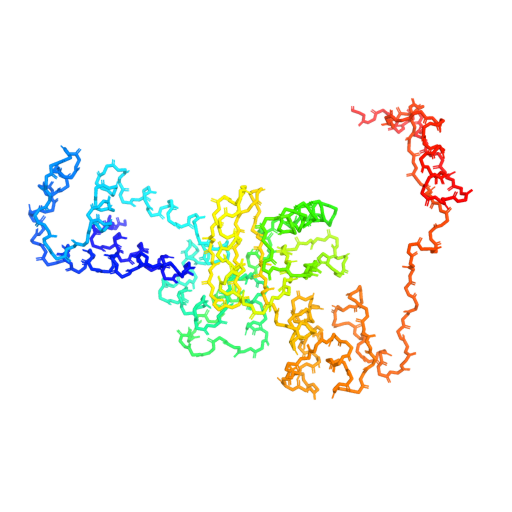92.00 275 PRO A O 1
ATOM 2031 N N . CYS A 1 276 ? 6.375 -14.913 12.010 1.00 95.25 276 CYS A N 1
ATOM 2032 C CA . CYS A 1 276 ? 5.342 -15.190 13.000 1.00 95.25 276 CYS A CA 1
ATOM 2033 C C . CYS A 1 276 ? 3.994 -15.361 12.299 1.00 95.25 276 CYS A C 1
ATOM 2035 O O . CYS A 1 276 ? 3.602 -14.513 11.497 1.00 95.25 276 CYS A O 1
ATOM 2037 N N . ALA A 1 277 ? 3.243 -16.401 12.660 1.00 95.69 277 ALA A N 1
ATOM 2038 C CA . ALA A 1 277 ? 1.918 -16.658 12.096 1.00 95.69 277 ALA A CA 1
ATOM 2039 C C . ALA A 1 277 ? 0.861 -15.644 12.583 1.00 95.69 277 ALA A C 1
ATOM 2041 O O . ALA A 1 277 ? -0.087 -15.322 11.859 1.00 95.69 277 ALA A O 1
ATOM 2042 N N . SER A 1 278 ? 1.032 -15.093 13.792 1.00 96.75 278 SER A N 1
ATOM 2043 C CA . SER A 1 278 ? 0.144 -14.078 14.366 1.00 96.75 278 SER A CA 1
ATOM 2044 C C . SER A 1 278 ? 0.899 -12.852 14.891 1.00 96.75 278 SER A C 1
ATOM 2046 O O . SER A 1 278 ? 2.078 -12.923 15.235 1.00 96.75 278 SER A O 1
ATOM 2048 N N . GLU A 1 279 ? 0.222 -11.701 14.953 1.00 96.25 279 GLU A N 1
ATOM 2049 C CA . GLU A 1 279 ? 0.797 -10.500 15.577 1.00 96.25 279 GLU A CA 1
ATOM 2050 C C . GLU A 1 279 ? 1.052 -10.714 17.073 1.00 96.25 279 GLU A C 1
ATOM 2052 O O . GLU A 1 279 ? 2.012 -10.178 17.616 1.00 96.25 279 GLU A O 1
ATOM 2057 N N . ALA A 1 280 ? 0.223 -11.521 17.744 1.00 96.75 280 ALA A N 1
ATOM 2058 C CA . ALA A 1 280 ? 0.430 -11.868 19.145 1.00 96.75 280 ALA A CA 1
ATOM 2059 C C . ALA A 1 280 ? 1.790 -12.554 19.358 1.00 96.75 280 ALA A C 1
ATOM 2061 O O . ALA A 1 280 ? 2.487 -12.223 20.313 1.00 96.75 280 ALA A O 1
ATOM 2062 N N . ASP A 1 281 ? 2.222 -13.415 18.430 1.00 95.75 281 ASP A N 1
ATOM 2063 C CA . ASP A 1 281 ? 3.544 -14.052 18.491 1.00 95.75 281 ASP A CA 1
ATOM 2064 C C . ASP A 1 281 ? 4.688 -13.042 18.315 1.00 95.75 281 ASP A C 1
ATOM 2066 O O . ASP A 1 281 ? 5.756 -13.207 18.907 1.00 95.75 281 ASP A O 1
ATOM 2070 N N . VAL A 1 282 ? 4.485 -11.983 17.519 1.00 95.38 282 VAL A N 1
ATOM 2071 C CA . VAL A 1 282 ? 5.463 -10.888 17.370 1.00 95.38 282 VAL A CA 1
ATOM 2072 C C . VAL A 1 282 ? 5.686 -10.198 18.716 1.00 95.38 282 VAL A C 1
ATOM 2074 O O . VAL A 1 282 ? 6.832 -10.055 19.143 1.00 95.38 282 VAL A O 1
ATOM 2077 N N . TYR A 1 283 ? 4.608 -9.831 19.415 1.00 95.75 283 TYR A N 1
ATOM 2078 C CA . TYR A 1 283 ? 4.699 -9.202 20.736 1.00 95.75 283 TYR A CA 1
ATOM 2079 C C . TYR A 1 283 ? 5.222 -10.165 21.811 1.00 95.75 283 TYR A C 1
ATOM 2081 O O . TYR A 1 283 ? 6.076 -9.785 22.616 1.00 95.75 283 TYR A O 1
ATOM 2089 N N . ALA A 1 284 ? 4.804 -11.434 21.784 1.00 94.50 284 ALA A N 1
ATOM 2090 C CA . ALA A 1 284 ? 5.248 -12.443 22.743 1.00 94.50 284 ALA A CA 1
ATOM 2091 C C . ALA A 1 284 ? 6.775 -12.640 22.720 1.00 94.50 284 ALA A C 1
ATOM 2093 O O . ALA A 1 284 ? 7.391 -12.805 23.772 1.00 94.50 284 ALA A O 1
ATOM 2094 N N . ARG A 1 285 ? 7.416 -12.544 21.544 1.00 93.12 285 ARG A N 1
ATOM 2095 C CA . ARG A 1 285 ? 8.885 -12.634 21.408 1.00 93.12 285 ARG A CA 1
ATOM 2096 C C . ARG A 1 285 ? 9.648 -11.524 22.127 1.00 93.12 285 ARG A C 1
ATOM 2098 O O . ARG A 1 285 ? 10.802 -11.733 22.487 1.00 93.12 285 ARG A O 1
ATOM 2105 N N . VAL A 1 286 ? 9.026 -10.366 22.333 1.00 92.69 286 VAL A N 1
ATOM 2106 C CA . VAL A 1 286 ? 9.601 -9.243 23.093 1.00 92.69 286 VAL A CA 1
ATOM 2107 C C . VAL A 1 286 ? 9.016 -9.127 24.503 1.00 92.69 286 VAL A C 1
ATOM 2109 O O . VAL A 1 286 ? 9.239 -8.123 25.176 1.00 92.69 286 VAL A O 1
ATOM 2112 N N . GLY A 1 287 ? 8.288 -10.152 24.962 1.00 93.31 287 GLY A N 1
ATOM 2113 C CA . GLY A 1 287 ? 7.692 -10.196 26.297 1.00 93.31 287 GLY A CA 1
ATOM 2114 C C . GLY A 1 287 ? 6.555 -9.194 26.498 1.00 93.31 287 GLY A C 1
ATOM 2115 O O . GLY A 1 287 ? 6.347 -8.734 27.618 1.00 93.31 287 GLY A O 1
ATOM 2116 N N . LEU A 1 288 ? 5.847 -8.825 25.427 1.00 95.25 288 LEU A N 1
ATOM 2117 C CA . LEU A 1 288 ? 4.721 -7.892 25.468 1.00 95.25 288 LEU A CA 1
ATOM 2118 C C . LEU A 1 288 ? 3.401 -8.608 25.151 1.00 95.25 288 LEU A C 1
ATOM 2120 O O . LEU A 1 288 ? 3.394 -9.572 24.380 1.00 95.25 288 LEU A O 1
ATOM 2124 N N . PRO A 1 289 ? 2.270 -8.141 25.709 1.00 95.56 289 PRO A N 1
ATOM 2125 C CA . PRO A 1 289 ? 0.957 -8.559 25.239 1.00 95.56 289 PRO A CA 1
ATOM 2126 C C . PRO A 1 289 ? 0.695 -8.012 23.830 1.00 95.56 289 PRO A C 1
ATOM 2128 O O . PRO A 1 289 ? 1.361 -7.080 23.375 1.00 95.56 289 PRO A O 1
ATOM 2131 N N . TRP A 1 290 ? -0.307 -8.566 23.147 1.00 96.38 290 TRP A N 1
ATOM 2132 C CA . TRP A 1 290 ? -0.778 -7.992 21.889 1.00 96.38 290 TRP A CA 1
ATOM 2133 C C . TRP A 1 290 ? -1.282 -6.560 22.104 1.00 96.38 290 TRP A C 1
ATOM 2135 O O . TRP A 1 290 ? -2.067 -6.305 23.018 1.00 96.38 290 TRP A O 1
ATOM 2145 N N . ILE A 1 291 ? -0.822 -5.638 21.257 1.00 97.00 291 ILE A N 1
ATOM 2146 C CA . ILE A 1 291 ? -1.184 -4.219 21.310 1.00 97.00 291 ILE A CA 1
ATOM 2147 C C . ILE A 1 291 ? -2.195 -3.931 20.185 1.00 97.00 291 ILE A C 1
ATOM 2149 O O . ILE A 1 291 ? -1.868 -4.168 19.010 1.00 97.00 291 ILE A O 1
ATOM 2153 N N . PRO A 1 292 ? -3.406 -3.429 20.499 1.00 96.44 292 PRO A N 1
ATOM 2154 C CA . PRO A 1 292 ? -4.410 -3.095 19.490 1.00 96.44 292 PRO A CA 1
ATOM 2155 C C . PRO A 1 292 ? -3.893 -2.070 18.467 1.00 96.44 292 PRO A C 1
ATOM 2157 O O . PRO A 1 292 ? -3.175 -1.153 18.868 1.00 96.44 292 PRO A O 1
ATOM 2160 N N . PRO A 1 293 ? -4.214 -2.199 17.165 1.00 97.12 293 PRO A N 1
ATOM 2161 C CA . PRO A 1 293 ? -3.792 -1.258 16.121 1.00 97.12 293 PRO A CA 1
ATOM 2162 C C . PRO A 1 293 ? -4.075 0.217 16.423 1.00 97.12 293 PRO A C 1
ATOM 2164 O O . PRO A 1 293 ? -3.245 1.064 16.107 1.00 97.12 293 PRO A O 1
ATOM 2167 N N . GLU A 1 294 ? -5.205 0.510 17.061 1.00 95.88 294 GLU A N 1
ATOM 2168 C CA . GLU A 1 294 ? -5.730 1.850 17.345 1.00 95.88 294 GLU A CA 1
ATOM 2169 C C . GLU A 1 294 ? -4.835 2.674 18.285 1.00 95.88 294 GLU A C 1
ATOM 2171 O O . GLU A 1 294 ? -4.969 3.892 18.364 1.00 95.88 294 GLU A O 1
ATOM 2176 N N . VAL A 1 295 ? -3.918 2.023 19.011 1.00 95.56 295 VAL A N 1
ATOM 2177 C CA . VAL A 1 295 ? -2.996 2.688 19.948 1.00 95.56 295 VAL A CA 1
ATOM 2178 C C . VAL A 1 295 ? -1.532 2.644 19.497 1.00 95.56 295 VAL A C 1
ATOM 2180 O O . VAL A 1 295 ? -0.656 3.091 20.234 1.00 95.56 295 VAL A O 1
ATOM 2183 N N . ARG A 1 296 ? -1.232 2.113 18.303 1.00 95.69 296 ARG A N 1
ATOM 2184 C CA . ARG A 1 296 ? 0.143 1.929 17.791 1.00 95.69 296 ARG A CA 1
ATOM 2185 C C . ARG A 1 296 ? 0.713 3.209 17.181 1.00 95.69 296 ARG A C 1
ATOM 2187 O O . ARG A 1 296 ? 0.974 3.264 15.979 1.00 95.69 296 ARG A O 1
ATOM 2194 N N . ASN A 1 297 ? 0.918 4.213 18.025 1.00 87.88 297 ASN A N 1
ATOM 2195 C CA . ASN A 1 297 ? 1.318 5.555 17.602 1.00 87.88 297 ASN A CA 1
ATOM 2196 C C . ASN A 1 297 ? 2.771 5.904 17.969 1.00 87.88 297 ASN A C 1
ATOM 2198 O O . ASN A 1 297 ? 3.217 7.010 17.674 1.00 87.88 297 ASN A O 1
ATOM 2202 N N . GLY A 1 298 ? 3.516 4.999 18.623 1.00 87.12 298 GLY A N 1
ATOM 2203 C CA . GLY A 1 298 ? 4.869 5.283 19.114 1.00 87.12 298 GLY A CA 1
ATOM 2204 C C . GLY A 1 298 ? 4.887 6.349 20.214 1.00 87.12 298 GLY A C 1
ATOM 2205 O O . GLY A 1 298 ? 5.815 7.149 20.304 1.00 87.12 298 GLY A O 1
ATOM 2206 N N . SER A 1 299 ? 3.829 6.406 21.022 1.00 88.69 299 SER A N 1
ATOM 2207 C CA . SER A 1 299 ? 3.576 7.442 22.025 1.00 88.69 299 SER A CA 1
ATOM 2208 C C . SER A 1 299 ? 3.359 6.840 23.418 1.00 88.69 299 SER A C 1
ATOM 2210 O O . SER A 1 299 ? 2.436 7.225 24.138 1.00 88.69 299 SER A O 1
ATOM 2212 N N . GLY A 1 300 ? 4.201 5.874 23.801 1.00 91.81 300 GLY A N 1
ATOM 2213 C CA . GLY A 1 300 ? 4.219 5.264 25.138 1.00 91.81 300 GLY A CA 1
ATOM 2214 C C . GLY A 1 300 ? 3.352 4.011 25.309 1.00 91.81 300 GLY A C 1
ATOM 2215 O O . GLY A 1 300 ? 3.356 3.407 26.383 1.00 91.81 300 GLY A O 1
ATOM 2216 N N . GLU A 1 301 ? 2.654 3.556 24.267 1.00 95.38 301 GLU A N 1
ATOM 2217 C CA . GLU A 1 301 ? 1.824 2.346 24.290 1.00 95.38 301 GLU A CA 1
ATOM 2218 C C . GLU A 1 301 ? 2.633 1.083 24.607 1.00 95.38 301 GLU A C 1
ATOM 2220 O O . GLU A 1 301 ? 2.130 0.177 25.268 1.00 95.38 301 GLU A O 1
ATOM 2225 N N . ILE A 1 302 ? 3.901 1.028 24.190 1.00 94.88 302 ILE A N 1
ATOM 2226 C CA . ILE A 1 302 ? 4.790 -0.112 24.446 1.00 94.88 302 ILE A CA 1
ATOM 2227 C C . ILE A 1 302 ? 5.184 -0.181 25.927 1.00 94.88 302 ILE A C 1
ATOM 2229 O O . ILE A 1 302 ? 5.216 -1.268 26.509 1.00 94.88 302 ILE A O 1
ATOM 2233 N N . GLU A 1 303 ? 5.452 0.964 26.563 1.00 95.00 303 GLU A N 1
ATOM 2234 C CA . GLU A 1 303 ? 5.693 1.022 28.010 1.00 95.00 303 GLU A CA 1
ATOM 2235 C C . GLU A 1 303 ? 4.425 0.638 28.783 1.00 95.00 303 GLU A C 1
ATOM 2237 O O . GLU A 1 303 ? 4.479 -0.193 29.695 1.00 95.00 303 GLU A O 1
ATOM 2242 N N . ALA A 1 304 ? 3.276 1.194 28.385 1.00 95.62 304 ALA A N 1
ATOM 2243 C CA . ALA A 1 304 ? 1.987 0.876 28.985 1.00 95.62 304 ALA A CA 1
ATOM 2244 C C . ALA A 1 304 ? 1.677 -0.625 28.878 1.00 95.62 304 ALA A C 1
ATOM 2246 O O . ALA A 1 304 ? 1.304 -1.241 29.875 1.00 95.62 304 ALA A O 1
ATOM 2247 N N . ALA A 1 305 ? 1.913 -1.241 27.717 1.00 95.50 305 ALA A N 1
ATOM 2248 C CA . ALA A 1 305 ? 1.757 -2.678 27.504 1.00 95.50 305 ALA A CA 1
ATOM 2249 C C . ALA A 1 305 ? 2.638 -3.508 28.445 1.00 95.50 305 ALA A C 1
ATOM 2251 O O . ALA A 1 305 ? 2.138 -4.422 29.100 1.00 95.50 305 ALA A O 1
ATOM 2252 N N . GLY A 1 306 ? 3.919 -3.153 28.591 1.00 94.19 306 GLY A N 1
ATOM 2253 C CA . GLY A 1 306 ? 4.835 -3.837 29.513 1.00 94.19 306 GLY A CA 1
ATOM 2254 C C . GLY A 1 306 ? 4.422 -3.734 30.986 1.00 94.19 306 GLY A C 1
ATOM 2255 O O . GLY A 1 306 ? 4.765 -4.596 31.792 1.00 94.19 306 GLY A O 1
ATOM 2256 N N . ARG A 1 307 ? 3.647 -2.703 31.340 1.00 96.31 307 ARG A N 1
ATOM 2257 C CA . ARG A 1 307 ? 3.106 -2.475 32.689 1.00 96.31 307 ARG A CA 1
ATOM 2258 C C . ARG A 1 307 ? 1.660 -2.951 32.853 1.00 96.31 307 ARG A C 1
ATOM 2260 O O . ARG A 1 307 ? 1.096 -2.761 33.925 1.00 96.31 307 ARG A O 1
ATOM 2267 N N . SER A 1 308 ? 1.066 -3.564 31.824 1.00 93.94 308 SER A N 1
ATOM 2268 C CA . SER A 1 308 ? -0.361 -3.933 31.790 1.00 93.94 308 SER A CA 1
ATOM 2269 C C . SER A 1 308 ? -1.304 -2.742 32.038 1.00 93.94 308 SER A C 1
ATOM 2271 O O . SER A 1 308 ? -2.325 -2.868 32.706 1.00 93.94 308 SER A O 1
ATOM 2273 N N . LEU A 1 309 ? -0.943 -1.574 31.503 1.00 95.69 309 LEU A N 1
ATOM 2274 C CA . LEU A 1 309 ? -1.666 -0.301 31.612 1.00 95.69 309 LEU A CA 1
ATOM 2275 C C . LEU A 1 309 ? -2.290 0.143 30.278 1.00 95.69 309 LEU A C 1
ATOM 2277 O O . LEU A 1 309 ? -2.592 1.323 30.107 1.00 95.69 309 LEU A O 1
ATOM 2281 N N . LEU A 1 310 ? -2.458 -0.769 29.314 1.00 94.25 310 LEU A N 1
ATOM 2282 C CA . LEU A 1 310 ? -3.196 -0.446 28.092 1.00 94.25 310 LEU A CA 1
ATOM 2283 C C . LEU A 1 310 ? -4.662 -0.128 28.430 1.00 94.25 310 LEU A C 1
ATOM 2285 O O . LEU A 1 310 ? -5.252 -0.802 29.280 1.00 94.25 310 LEU A O 1
ATOM 2289 N N . PRO A 1 311 ? -5.265 0.878 27.775 1.00 90.75 311 PRO A N 1
ATOM 2290 C CA . PRO A 1 311 ? -6.662 1.209 27.999 1.00 90.75 311 PRO A CA 1
ATOM 2291 C C . PRO A 1 311 ? -7.575 0.091 27.483 1.00 90.75 311 PRO A C 1
ATOM 2293 O O . PRO A 1 311 ? -7.272 -0.574 26.492 1.00 90.75 311 PRO A O 1
ATOM 2296 N N . ARG A 1 312 ? -8.744 -0.065 28.114 1.00 92.75 312 ARG A N 1
ATOM 2297 C CA . ARG A 1 312 ? -9.860 -0.780 27.487 1.00 92.75 312 ARG A CA 1
ATOM 2298 C C . ARG A 1 312 ? -10.408 0.102 26.369 1.00 92.75 312 ARG A C 1
ATOM 2300 O O . ARG A 1 312 ? -10.821 1.230 26.632 1.00 92.75 312 ARG A O 1
ATOM 2307 N N . LEU A 1 313 ? -10.408 -0.415 25.147 1.00 94.38 313 LEU A N 1
ATOM 2308 C CA . LEU A 1 313 ? -10.997 0.272 24.004 1.00 94.38 313 LEU A CA 1
ATOM 2309 C C . LEU A 1 313 ? -12.513 0.073 23.982 1.00 94.38 313 LEU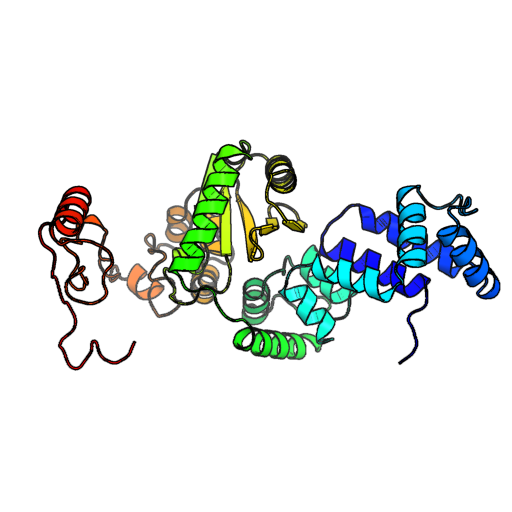 A C 1
ATOM 2311 O O . LEU A 1 313 ? -13.025 -0.924 24.491 1.00 94.38 313 LEU A O 1
ATOM 2315 N N . VAL A 1 314 ? -13.210 1.052 23.410 1.00 95.56 314 VAL A N 1
ATOM 2316 C CA . VAL A 1 314 ? -14.641 0.955 23.115 1.00 95.56 314 VAL A CA 1
ATOM 2317 C C . VAL A 1 314 ? -14.814 0.017 21.928 1.00 95.56 314 VAL A C 1
ATOM 2319 O O . VAL A 1 314 ? -14.173 0.198 20.894 1.00 95.56 314 VAL A O 1
ATOM 2322 N N . GLU A 1 315 ? -15.694 -0.966 22.063 1.00 93.50 315 GLU A N 1
ATOM 2323 C CA . GLU A 1 315 ? -16.030 -1.904 20.996 1.00 93.50 315 GLU A CA 1
ATOM 2324 C C . GLU A 1 315 ? -17.395 -1.580 20.383 1.00 93.50 315 GLU A C 1
ATOM 2326 O O . GLU A 1 315 ? -18.212 -0.870 20.968 1.00 93.50 315 GLU A O 1
ATOM 2331 N N . ARG A 1 316 ? -17.701 -2.154 19.211 1.00 90.44 316 ARG A N 1
ATOM 2332 C CA . ARG A 1 316 ? -19.030 -1.986 18.591 1.00 90.44 316 ARG A CA 1
ATOM 2333 C C . ARG A 1 316 ? -20.173 -2.394 19.522 1.00 90.44 316 ARG A C 1
ATOM 2335 O O . ARG A 1 316 ? -21.219 -1.763 19.485 1.00 90.44 316 ARG A O 1
ATOM 2342 N N . ALA A 1 317 ? -19.964 -3.410 20.357 1.00 91.75 317 ALA A N 1
ATOM 2343 C CA . ALA A 1 317 ? -20.957 -3.868 21.326 1.00 91.75 317 ALA A CA 1
ATOM 2344 C C . ALA A 1 317 ? -21.193 -2.876 22.482 1.00 91.75 317 ALA A C 1
ATOM 2346 O O . ALA A 1 317 ? -22.234 -2.944 23.130 1.00 91.75 317 ALA A O 1
ATOM 2347 N N . ASP A 1 318 ? -20.263 -1.948 22.733 1.00 95.38 318 ASP A N 1
ATOM 2348 C CA . ASP A 1 318 ? -20.438 -0.881 23.725 1.00 95.38 318 ASP A CA 1
ATOM 2349 C C . ASP A 1 318 ? -21.286 0.289 23.167 1.00 95.38 318 ASP A C 1
ATOM 2351 O O . ASP A 1 318 ? -21.765 1.131 23.932 1.00 95.38 318 ASP A O 1
ATOM 2355 N N . ILE A 1 319 ? -21.498 0.358 21.841 1.00 95.44 319 ILE A N 1
ATOM 2356 C CA . ILE A 1 319 ? -22.275 1.416 21.179 1.00 95.44 319 ILE A CA 1
ATOM 2357 C C . ILE A 1 319 ? -23.771 1.105 21.293 1.00 95.44 319 ILE A C 1
ATOM 2359 O O . ILE A 1 319 ? -24.312 0.270 20.574 1.00 95.44 319 ILE A O 1
ATOM 2363 N N . ARG A 1 320 ? -24.455 1.827 22.185 1.00 97.25 320 ARG A N 1
ATOM 2364 C CA . ARG A 1 320 ? -25.896 1.664 22.454 1.00 97.25 320 ARG A CA 1
ATOM 2365 C C . ARG A 1 320 ? -26.800 2.544 21.591 1.00 97.25 320 ARG A C 1
ATOM 2367 O O . ARG A 1 320 ? -28.011 2.366 21.629 1.00 97.25 320 ARG A O 1
ATOM 2374 N N . GLY A 1 321 ? -26.250 3.498 20.849 1.00 97.12 321 GLY A N 1
ATOM 2375 C CA . GLY A 1 321 ? -27.047 4.429 20.060 1.00 97.12 321 GLY A CA 1
ATOM 2376 C C . GLY A 1 321 ? -26.230 5.498 19.357 1.00 97.12 321 GLY A C 1
ATOM 2377 O O . GLY A 1 321 ? -25.082 5.747 19.728 1.00 97.12 321 GLY A O 1
ATOM 2378 N N . ASP A 1 322 ? -26.853 6.142 18.373 1.00 96.19 322 ASP A N 1
ATOM 2379 C CA . ASP A 1 322 ? -26.324 7.329 17.699 1.00 96.19 322 ASP A CA 1
ATOM 2380 C C . ASP A 1 322 ? -26.917 8.592 18.339 1.00 96.19 322 ASP A C 1
ATOM 2382 O O . ASP A 1 322 ? -28.117 8.666 18.615 1.00 96.19 322 ASP A O 1
ATOM 2386 N N . LEU A 1 323 ? -26.061 9.569 18.628 1.00 97.19 323 LEU A N 1
ATOM 2387 C CA . LEU A 1 323 ? -26.411 10.781 19.365 1.00 97.19 323 LEU A CA 1
ATOM 2388 C C . LEU A 1 323 ? -26.493 12.031 18.482 1.00 97.19 323 LEU A C 1
ATOM 2390 O O . LEU A 1 323 ? -26.727 13.117 19.014 1.00 97.19 323 LEU A O 1
ATOM 2394 N N . HIS A 1 324 ? -26.301 11.905 17.166 1.00 96.50 324 HIS A N 1
ATOM 2395 C CA . HIS A 1 324 ? -26.408 13.038 16.252 1.00 96.50 324 HIS A CA 1
ATOM 2396 C C . HIS A 1 324 ? -26.911 12.596 14.880 1.00 96.50 324 HIS A C 1
ATOM 2398 O O . HIS A 1 324 ? -26.133 12.263 13.990 1.00 96.50 324 HIS A O 1
ATOM 2404 N N . MET A 1 325 ? -28.222 12.689 14.672 1.00 95.06 325 MET A N 1
ATOM 2405 C CA . MET A 1 325 ? -28.847 12.379 13.388 1.00 95.06 325 MET A CA 1
ATOM 2406 C C . MET A 1 325 ? -29.819 13.480 12.959 1.00 95.06 325 MET A C 1
ATOM 2408 O O . MET A 1 325 ? -30.483 14.089 13.797 1.00 95.06 325 MET A O 1
ATOM 2412 N N . HIS A 1 326 ? -29.942 13.702 11.651 1.00 95.25 326 HIS A N 1
ATOM 2413 C CA . HIS A 1 326 ? -30.913 14.634 11.067 1.00 95.25 326 HIS A CA 1
ATOM 2414 C C . HIS A 1 326 ? -31.948 13.861 10.264 1.00 95.25 326 HIS A C 1
ATOM 2416 O O . HIS A 1 326 ? -31.613 12.892 9.580 1.00 95.25 326 HIS A O 1
ATOM 2422 N N . SER A 1 327 ? -33.196 14.295 10.353 1.00 95.00 327 SER A N 1
ATOM 2423 C CA . SER A 1 327 ? -34.343 13.707 9.678 1.00 95.00 327 SER A CA 1
ATOM 2424 C C . SER A 1 327 ? -34.836 14.617 8.552 1.00 95.00 327 SER A C 1
ATOM 2426 O O . SER A 1 327 ? -34.320 15.714 8.317 1.00 95.00 327 SER A O 1
ATOM 2428 N N . THR A 1 328 ? -35.899 14.197 7.872 1.00 95.19 328 THR A N 1
ATOM 2429 C CA . THR A 1 328 ? -36.634 15.052 6.928 1.00 95.19 328 THR A CA 1
ATOM 2430 C C . THR A 1 328 ? -37.253 16.310 7.562 1.00 95.19 328 THR A C 1
ATOM 2432 O O . THR A 1 328 ? -37.806 17.131 6.832 1.00 95.19 328 THR A O 1
ATOM 2435 N N . PHE A 1 329 ? -37.205 16.489 8.891 1.00 93.00 329 PHE A N 1
ATOM 2436 C CA . PHE A 1 329 ? -37.631 17.733 9.540 1.00 93.00 329 PHE A CA 1
ATOM 2437 C C . PHE A 1 329 ? -36.626 18.888 9.372 1.00 93.00 329 PHE A C 1
ATOM 2439 O O . PHE A 1 329 ? -37.059 20.041 9.428 1.00 93.00 329 PHE A O 1
ATOM 2446 N N . SER A 1 330 ? -35.336 18.620 9.104 1.00 90.81 330 SER A N 1
ATOM 2447 C CA . SER A 1 330 ? -34.370 19.637 8.644 1.00 90.81 330 SER A CA 1
ATOM 2448 C C . SER A 1 330 ? -33.741 19.307 7.285 1.00 90.81 330 SER A C 1
ATOM 2450 O O . SER A 1 330 ? -34.234 19.715 6.232 1.00 90.81 330 SER A O 1
ATOM 2452 N N . ASP A 1 331 ? -32.593 18.651 7.288 1.00 90.19 331 ASP A N 1
ATOM 2453 C CA . ASP A 1 331 ? -31.684 18.452 6.156 1.00 90.19 331 ASP A CA 1
ATOM 2454 C C . ASP A 1 331 ? -31.210 17.002 6.023 1.00 90.19 331 ASP A C 1
ATOM 2456 O O . ASP A 1 331 ? -30.416 16.693 5.133 1.00 90.19 331 ASP A O 1
ATOM 2460 N N . GLY A 1 332 ? -31.758 16.105 6.842 1.00 92.50 332 GLY A N 1
ATOM 2461 C CA . GLY A 1 332 ? -31.676 14.673 6.617 1.00 92.50 332 GLY A CA 1
ATOM 2462 C C . GLY A 1 332 ? -32.488 14.234 5.398 1.00 92.50 332 GLY A C 1
ATOM 2463 O O . GLY A 1 332 ? -33.331 14.962 4.867 1.00 92.50 332 GLY A O 1
ATOM 2464 N N . GLN A 1 333 ? -32.226 13.009 4.948 1.00 94.62 333 GLN A N 1
ATOM 2465 C CA . GLN A 1 333 ? -32.911 12.405 3.798 1.00 94.62 333 GLN A CA 1
ATOM 2466 C C . GLN A 1 333 ? -33.964 11.370 4.211 1.00 94.62 333 GLN A C 1
ATOM 2468 O O . GLN A 1 333 ? -34.854 11.064 3.420 1.00 94.62 333 GLN A O 1
ATOM 2473 N N . ASP A 1 334 ? -33.893 10.875 5.448 1.00 96.31 334 ASP A N 1
ATOM 2474 C CA . ASP A 1 334 ? -34.741 9.796 5.944 1.00 96.31 334 ASP A CA 1
ATOM 2475 C C . ASP A 1 334 ? -35.826 10.295 6.904 1.00 96.31 334 ASP A C 1
ATOM 2477 O O . ASP A 1 334 ? -35.632 11.210 7.710 1.00 96.31 334 ASP A O 1
ATOM 2481 N N . THR A 1 335 ? -36.997 9.663 6.819 1.00 97.12 335 THR A N 1
ATOM 2482 C CA . THR A 1 335 ? -38.103 9.863 7.768 1.00 97.12 335 THR A CA 1
ATOM 2483 C C . THR A 1 335 ? -37.755 9.291 9.141 1.00 97.12 335 THR A C 1
ATOM 2485 O O . THR A 1 335 ? -37.014 8.307 9.227 1.00 97.12 335 THR A O 1
ATOM 2488 N N . LEU A 1 336 ? -38.375 9.816 10.200 1.00 95.81 336 LEU A N 1
ATOM 2489 C CA . LEU A 1 336 ? -38.189 9.330 11.569 1.00 95.81 336 LEU A CA 1
ATOM 2490 C C . LEU A 1 336 ? -38.425 7.813 11.695 1.00 95.81 336 LEU A C 1
ATOM 2492 O O . LEU A 1 336 ? -37.627 7.109 12.310 1.00 95.81 336 LEU A O 1
ATOM 2496 N N . GLU A 1 337 ? -39.486 7.294 11.075 1.00 96.62 337 GLU A N 1
ATOM 2497 C CA . GLU A 1 337 ? -39.832 5.871 11.094 1.00 96.62 337 GLU A CA 1
ATOM 2498 C C . GLU A 1 337 ? -38.729 5.004 10.468 1.00 96.62 337 GLU A C 1
ATOM 2500 O O . GLU A 1 337 ? -38.368 3.960 11.020 1.00 96.62 337 GLU A O 1
ATOM 2505 N N . ALA A 1 338 ? -38.158 5.445 9.343 1.00 96.69 338 ALA A N 1
ATOM 2506 C CA . ALA A 1 338 ? -37.065 4.749 8.662 1.00 96.69 338 ALA A CA 1
ATOM 2507 C C . ALA A 1 338 ? -35.772 4.746 9.496 1.00 96.69 338 ALA A C 1
ATOM 2509 O O . ALA A 1 338 ? -35.108 3.709 9.600 1.00 96.69 338 ALA A O 1
ATOM 2510 N N . MET A 1 339 ? -35.448 5.873 10.139 1.00 96.25 339 MET A N 1
ATOM 2511 C CA . MET A 1 339 ? -34.275 6.001 11.010 1.00 96.25 339 MET A CA 1
ATOM 2512 C C . MET A 1 339 ? -34.387 5.092 12.238 1.00 96.25 339 MET A C 1
ATOM 2514 O O . MET A 1 339 ? -33.465 4.327 12.516 1.00 96.25 339 MET A O 1
ATOM 2518 N N . ILE A 1 340 ? -35.530 5.112 12.936 1.00 95.62 340 ILE A N 1
ATOM 2519 C CA . ILE A 1 340 ? -35.778 4.254 14.108 1.00 95.62 340 ILE A CA 1
ATOM 2520 C C . ILE A 1 340 ? -35.725 2.774 13.714 1.00 95.62 340 ILE A C 1
ATOM 2522 O O . ILE A 1 340 ? -35.111 1.970 14.415 1.00 95.62 340 ILE A O 1
ATOM 2526 N N . THR A 1 341 ? -36.326 2.410 12.577 1.00 96.75 341 THR A N 1
ATOM 2527 C CA . THR A 1 341 ? -36.296 1.027 12.075 1.00 96.75 341 THR A CA 1
ATOM 2528 C C . THR A 1 341 ? -34.862 0.572 11.802 1.00 96.75 341 THR A C 1
ATOM 2530 O O . THR A 1 341 ? -34.469 -0.513 12.228 1.00 96.75 341 THR A O 1
ATOM 2533 N N . SER A 1 342 ? -34.055 1.411 11.150 1.00 95.88 342 SER A N 1
ATOM 2534 C CA . SER A 1 342 ? -32.646 1.113 10.864 1.00 95.88 342 SER A CA 1
ATOM 2535 C C . SER A 1 342 ? -31.811 0.997 12.139 1.00 95.88 342 SER A C 1
ATOM 2537 O O . SER A 1 342 ? -31.033 0.057 12.281 1.00 95.88 342 SER A O 1
ATOM 2539 N N . ALA A 1 343 ? -32.012 1.894 13.104 1.00 95.31 343 ALA A N 1
ATOM 2540 C CA . ALA A 1 343 ? -31.339 1.839 14.397 1.00 95.31 343 ALA A CA 1
ATOM 2541 C C . ALA A 1 343 ? -31.670 0.555 15.174 1.00 95.31 343 ALA A C 1
ATOM 2543 O O . ALA A 1 343 ? -30.774 -0.076 15.735 1.00 95.31 343 ALA A O 1
ATOM 2544 N N . ALA A 1 344 ? -32.933 0.117 15.143 1.00 94.81 344 ALA A N 1
ATOM 2545 C CA . ALA A 1 344 ? -33.345 -1.147 15.744 1.00 94.81 344 ALA A CA 1
ATOM 2546 C C . ALA A 1 344 ? -32.679 -2.357 15.060 1.00 94.81 344 ALA A C 1
ATOM 2548 O O . ALA A 1 344 ? -32.250 -3.284 15.745 1.00 94.81 344 ALA A O 1
ATOM 2549 N N . LEU A 1 345 ? -32.529 -2.338 13.727 1.00 95.94 345 LEU A N 1
ATOM 2550 C CA . LEU A 1 345 ? -31.797 -3.376 12.982 1.00 95.94 345 LEU A CA 1
ATOM 2551 C C . LEU A 1 345 ? -30.300 -3.408 13.322 1.00 95.94 345 LEU A C 1
ATOM 2553 O O . LEU A 1 345 ? -29.697 -4.479 13.318 1.00 95.94 345 LEU A O 1
ATOM 2557 N N . LEU A 1 346 ? -29.710 -2.253 13.640 1.00 92.88 346 LEU A N 1
ATOM 2558 C CA . LEU A 1 346 ? -28.331 -2.140 14.127 1.00 92.88 346 LEU A CA 1
ATOM 2559 C C . LEU A 1 346 ? -28.175 -2.553 15.602 1.00 92.88 346 LEU A C 1
ATOM 2561 O O . LEU A 1 346 ? -27.050 -2.649 16.087 1.00 92.88 346 LEU A O 1
ATOM 2565 N N . GLY A 1 347 ? -29.279 -2.823 16.308 1.00 95.00 347 GLY A N 1
ATOM 2566 C CA . GLY A 1 347 ? -29.274 -3.211 17.719 1.00 95.00 347 GLY A CA 1
ATOM 2567 C C . GLY A 1 347 ? -29.091 -2.044 18.691 1.00 95.00 347 GLY A C 1
ATOM 2568 O O . GLY A 1 347 ? -28.734 -2.272 19.845 1.00 95.00 347 GLY A O 1
ATOM 2569 N N . TYR A 1 348 ? -29.323 -0.805 18.251 1.00 97.12 348 TYR A N 1
ATOM 2570 C CA . TYR A 1 348 ? -29.290 0.354 19.138 1.00 97.12 348 TYR A CA 1
ATOM 2571 C C . TYR A 1 348 ? -30.478 0.357 20.108 1.00 97.12 348 TYR A C 1
ATOM 2573 O O . TYR A 1 348 ? -31.609 0.033 19.753 1.00 97.12 348 TYR A O 1
ATOM 2581 N N . GLU A 1 349 ? -30.209 0.760 21.346 1.00 97.50 349 GLU A N 1
ATOM 2582 C CA . GLU A 1 349 ? -31.195 0.969 22.407 1.00 97.50 349 GLU A CA 1
ATOM 2583 C C . GLU A 1 349 ? -31.888 2.331 22.275 1.00 97.50 349 GLU A C 1
ATOM 2585 O O . GLU A 1 349 ? -33.052 2.480 22.643 1.00 97.50 349 GLU A O 1
ATOM 2590 N N . TYR A 1 350 ? -31.177 3.331 21.753 1.00 96.94 350 TYR A N 1
ATOM 2591 C CA . TYR A 1 350 ? -31.691 4.685 21.573 1.00 96.94 350 TYR A CA 1
ATOM 2592 C C . TYR A 1 350 ? -31.062 5.379 20.361 1.00 96.94 350 TYR A C 1
ATOM 2594 O O . TYR A 1 350 ? -29.985 5.012 19.897 1.00 96.94 350 TYR A O 1
ATOM 2602 N N . VAL A 1 351 ? -31.729 6.425 19.876 1.00 97.12 351 VAL A N 1
ATOM 2603 C CA . VAL A 1 351 ? -31.183 7.399 18.922 1.00 97.12 351 VAL A CA 1
ATOM 2604 C C . VAL A 1 351 ? -31.552 8.808 19.367 1.00 97.12 351 VAL A C 1
ATOM 2606 O O . VAL A 1 351 ? -32.614 9.006 19.962 1.00 97.12 351 VAL A O 1
ATOM 2609 N N . ALA A 1 352 ? -30.701 9.788 19.077 1.00 97.19 352 ALA A N 1
ATOM 2610 C CA . ALA A 1 352 ? -31.024 11.199 19.242 1.00 97.19 352 ALA A CA 1
ATOM 2611 C C . ALA A 1 352 ? -31.255 11.850 17.873 1.00 97.19 352 ALA A C 1
ATOM 2613 O O . ALA A 1 352 ? -30.363 11.901 17.028 1.00 97.19 352 ALA A O 1
ATOM 2614 N N . ILE A 1 353 ? -32.464 12.376 17.682 1.00 96.06 353 ILE A N 1
ATOM 2615 C CA . ILE A 1 353 ? -32.818 13.177 16.510 1.00 96.06 353 ILE A CA 1
ATOM 2616 C C . ILE A 1 353 ? -32.525 14.637 16.842 1.00 96.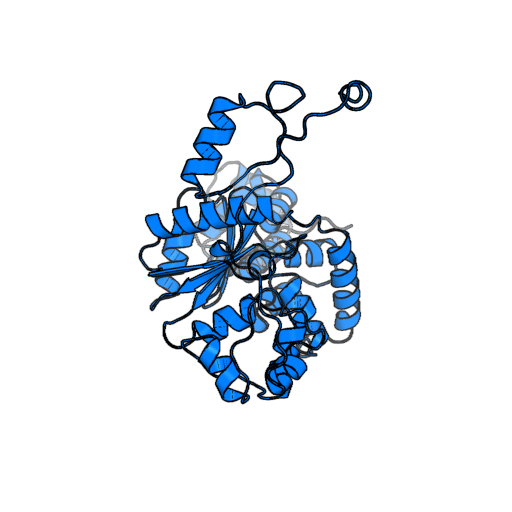06 353 ILE A C 1
ATOM 2618 O O . ILE A 1 353 ? -33.135 15.216 17.742 1.00 96.06 353 ILE A O 1
ATOM 2622 N N . THR A 1 354 ? -31.551 15.212 16.149 1.00 95.25 354 THR A N 1
ATOM 2623 C CA . THR A 1 354 ? -30.940 16.509 16.458 1.00 95.25 354 THR A CA 1
ATOM 2624 C C . THR A 1 354 ? -31.031 17.447 15.256 1.00 95.25 354 THR A C 1
ATOM 2626 O O . THR A 1 354 ? -30.029 18.040 14.851 1.00 95.25 354 THR A O 1
ATOM 2629 N N . ASP A 1 355 ? -32.236 17.549 14.688 1.00 94.25 355 ASP A N 1
ATOM 2630 C CA . ASP A 1 355 ? -32.542 18.420 13.551 1.00 94.25 355 ASP A CA 1
ATOM 2631 C C . ASP A 1 355 ? -32.140 19.880 13.821 1.00 94.25 355 ASP A C 1
ATOM 2633 O O . ASP A 1 355 ? -32.209 20.391 14.947 1.00 94.25 355 ASP A O 1
ATOM 2637 N N . HIS A 1 356 ? -31.723 20.576 12.765 1.00 91.62 356 HIS A N 1
ATOM 2638 C CA . HIS A 1 356 ? -31.274 21.960 12.862 1.00 91.62 356 HIS A CA 1
ATOM 2639 C C . HIS A 1 356 ? -32.372 22.925 13.330 1.00 91.62 356 HIS A C 1
ATOM 2641 O O . HIS A 1 356 ? -33.538 22.839 12.946 1.00 91.62 356 HIS A O 1
ATOM 2647 N N . SER A 1 357 ? -31.967 23.941 14.098 1.00 88.44 357 SER A N 1
ATOM 2648 C CA . SER A 1 357 ? -32.830 25.084 14.396 1.00 88.44 357 SER A CA 1
ATOM 2649 C C . SER A 1 357 ? -33.038 25.969 13.160 1.00 88.44 357 SER A C 1
ATOM 2651 O O . SER A 1 357 ? -32.257 25.951 12.204 1.00 88.44 357 SER A O 1
ATOM 2653 N N . THR A 1 358 ? -34.052 26.833 13.209 1.00 78.25 358 THR A N 1
ATOM 2654 C CA . THR A 1 358 ? -34.415 27.755 12.120 1.00 78.25 358 THR A CA 1
ATOM 2655 C C . THR A 1 358 ? -33.271 28.669 11.673 1.00 78.25 358 THR A C 1
ATOM 2657 O O . THR A 1 358 ? -33.210 29.038 10.505 1.00 78.25 358 THR A O 1
ATOM 2660 N N . SER A 1 359 ? -32.351 29.032 12.572 1.00 76.88 359 SER A N 1
ATOM 2661 C CA . SER A 1 359 ? -31.184 29.862 12.242 1.00 76.88 359 SER A CA 1
ATOM 2662 C C . SER A 1 359 ? -30.030 29.072 11.619 1.00 76.88 359 SER A C 1
ATOM 2664 O O . SER A 1 359 ? -29.209 29.658 10.922 1.00 76.88 359 SER A O 1
ATOM 2666 N N . ALA A 1 360 ? -29.949 27.764 11.876 1.00 67.31 360 ALA A N 1
ATOM 2667 C CA . ALA A 1 360 ? -28.912 26.882 11.339 1.00 67.31 360 ALA A CA 1
ATOM 2668 C C . ALA A 1 360 ? -29.291 26.312 9.961 1.00 67.31 360 ALA A C 1
ATOM 2670 O O . ALA A 1 360 ? -28.424 26.109 9.121 1.00 67.31 360 ALA A O 1
ATOM 2671 N N . ALA A 1 361 ? -30.586 26.142 9.677 1.00 56.31 361 ALA A N 1
ATOM 2672 C CA . ALA A 1 361 ? -31.069 25.678 8.374 1.00 56.31 361 ALA A CA 1
ATOM 2673 C C . ALA A 1 361 ? -30.838 26.681 7.217 1.00 56.31 361 ALA A C 1
ATOM 2675 O O . ALA A 1 361 ? -30.992 26.325 6.049 1.00 56.31 361 ALA A O 1
ATOM 2676 N N . ALA A 1 362 ? -30.481 27.934 7.528 1.00 49.88 362 ALA A N 1
ATOM 2677 C CA . ALA A 1 362 ? -30.344 29.030 6.566 1.00 49.88 362 ALA A CA 1
ATOM 2678 C C . ALA A 1 362 ? -28.991 29.080 5.824 1.00 49.88 362 ALA A C 1
ATOM 2680 O O . ALA A 1 362 ? -28.811 29.944 4.971 1.00 49.88 362 ALA A O 1
ATOM 2681 N N . SER A 1 363 ? -28.044 28.183 6.118 1.00 46.59 363 SER A N 1
ATOM 2682 C CA . SER A 1 363 ? -26.726 28.132 5.460 1.00 46.59 363 SER A CA 1
ATOM 2683 C C . SER A 1 363 ? -26.647 27.154 4.276 1.00 46.59 363 SER A C 1
ATOM 2685 O O . SER A 1 363 ? -25.567 26.634 4.002 1.00 46.59 363 SER A O 1
ATOM 2687 N N . ARG A 1 364 ? -27.773 26.888 3.599 1.00 47.38 364 ARG A N 1
ATOM 2688 C CA . ARG A 1 364 ? -27.807 26.077 2.368 1.00 47.38 364 ARG A CA 1
ATOM 2689 C C . ARG A 1 364 ? -27.249 26.822 1.162 1.00 47.38 364 ARG A C 1
ATOM 2691 O O . ARG A 1 364 ? -27.665 27.984 0.951 1.00 47.38 364 ARG A O 1
#

Sequence (364 aa):
MSVPTLPDVFRQLSCLADVRGGDESADLRSAAAVLERLAPAHLPKLLARARAGQPLDLPALSPAAIDRVRNVAGQGGDAVLEAARSRVPFLLRRLLEMRSVSCQQAVLLARELGIATLSDLQAALLHGHLEPGFGNAAGQLAGAAAALSIDTRPTLLGRAYDILTAVRESMAVHCPAFDEITIAGDARRFEPLVRELVLVGRTVDADAALAELAAMGGVDDVLYRAGNRAIISLLRSEIDIRCATPGDRGTVLFMSTGSQEHVGEIARKAPRPGPCASEADVYARVGLPWIPPEVRNGSGEIEAAGRSLLPRLVERADIRGDLHMHSTFSDGQDTLEAMITSAALLGYEYVAITDHSTSAAASR

Secondary structure (DSSP, 8-state):
-PPPPHHHHHHHHHHHHHHHT-THHHHHHHHHHHHHHS-GGGHHHHHHHHHTTPPP--TTS-HHHHHHHHHHHHH-HHHHHHHHHTTS-HHHHHHHHTTSS-HHHHHIIIIIS---SHHHHHHHHHHTTTTTT-TTHHHHHHHHHHHHHHHS-PEEHHHHHHHHHHHHHHHHHH-TT-SEEEE-HHHHTT-SEE--EEEEEE-S-HHHHHHHHHHSTTEEEEEEEETTEEEEEETTEEEEEEEE-TTTHHHHHHHHH--HHHHHHHHHHSS-----SSHHHHHHHTT-PPPPGGG-SSSSHHHHHHTT-PPPPP-GGG--EEEEE--TTTT-SS-HHHHHHHHHHTT-SEEEE-PPPTTTTT--

Radius of gyration: 25.66 Å; chains: 1; bounding box: 66×50×76 Å

pLDDT: mean 90.81, std 8.62, range [43.19, 98.56]

Foldseek 3Di:
DDDQDPLRLLQLLLLLCLLAVHPCNVLSNQLSVQVVPDDPVCVVVQLVCLCVVHDRPRVSHDPSSSVVSSVCSNVNSVVVSVVSLVLAAPLLSQCVVVVLDDSVLSSCCCAVQVNRDLQSLVLCLVVVVSPPPCVVSSVSSVVSSVVVVVVQQFDFLVRLCVVLVVLLVLLVVQQVQFPDKDWAAPSQLVNRGGRAGEIETEGPDQVSRVVSVQVRPQFPHFNHDDDQWTWTQGPNHTYIYGYDYLQASQVRRDCRRADSLLVVVLCVQPVDPPRHNHVQSSQVVSVFGRQRSNPRPNPCSRVCRNVVNHDDDDDLVNAQEEEEDEDPVAPDDHHPVRVVVVCVVSVHPDYHHDHDDPVRSPPD